Protein AF-A0AA89QEI0-F1 (afdb_monomer)

Sequence (207 aa):
MTSTKKQTQVRLDEGVLEACKAAARSRHLDYNRYVERLIVEDTTGARAAGMAAAQRLIDEHGAFLDGLEQQLDAPTPVRSRAPPGDLARRRVLDPRGSRAGRRRDPACDDYGVPIAAVARHRGELLDTPLYDGLFARAAALVHTLGRCRWLEGSNLTVACAAAVIYLEAGNIPVSPTREQLTALAHELNDPRCTTARIASFLPTWKP

Foldseek 3Di:
DDDPPPPPPDDDDPVVLVVLCVVCVVVVHDSVVSVVVVVVVLLVVLLVQLVVQLVVCCVVCVVVQQVLQCVLPPPDPPPPPDDPDPPPPPPDDDPPPDDPDDPDPWDWQDPVQQVVLVCQLQDDDPNHGPAPDQLLSLLSSLLSQLQDPTTPTCSLSVSVSSSSSSCSSVVRHFDDDPVLSSVSNVLSSPPPRDSVVSSVSRVVGHD

Nearest PDB structures (foldseek):
  3dd7-assembly1_A  TM=8.380E-01  e=1.384E-01  Punavirus P1
  3dd7-assembly2_C  TM=7.779E-01  e=2.103E-01  Punavirus P1

Organism: Streptomyces collinus (NCBI:txid42684)

Solvent-accessible surface area (backbone atoms only — not comparable to full-atom values): 12004 Å² total; per-residue (Å²): 136,85,78,81,76,83,74,80,86,71,91,62,57,70,71,58,46,52,52,51,45,52,58,13,53,78,67,78,37,57,54,66,61,36,50,52,46,49,52,50,52,52,53,49,48,23,48,50,50,5,53,52,50,24,48,50,49,42,76,76,38,32,72,57,38,45,50,50,48,52,61,72,66,47,75,76,80,72,80,75,86,66,75,97,80,75,86,86,77,80,86,73,85,72,87,83,68,83,71,92,71,78,91,66,81,63,54,76,76,37,78,61,53,63,53,50,21,55,52,56,33,67,32,63,55,93,93,35,64,73,38,70,61,69,49,32,23,30,16,34,31,27,51,41,43,42,60,48,88,29,39,78,47,52,37,56,41,51,16,54,31,50,32,41,24,49,35,29,43,66,76,42,67,61,47,71,49,72,68,53,52,48,52,50,53,53,42,52,68,38,93,82,58,47,41,66,59,44,28,70,49,57,80,70,34,44,107

Secondary structure (DSSP, 8-state):
-------------HHHHHHHHHHHHHTT--HHHHHHHHHHHHHHHHHHHHHHHHHHHHHHHHHHHHHHHHHHHSPP-------TT-TTS-----S-----S--PPPPBS-THHHHHHHHHHT-EETTEESS-HHHHHHHHHHHHHHHS--BSS-HHHHHHHHHHHHHHHTT------HHHHHHHHHHHHSTT--HHHHHHHGGG---

Mean predicted aligned error: 12.45 Å

Radius of gyration: 23.83 Å; Cα contacts (8 Å, |Δi|>4): 193; chains: 1; bounding box: 86×33×52 Å

pLDDT: mean 81.97, std 18.68, range [33.97, 98.12]

Structure (mmCIF, N/CA/C/O backbone):
data_AF-A0AA89QEI0-F1
#
_entry.id   AF-A0AA89QEI0-F1
#
loop_
_atom_site.group_PDB
_atom_site.id
_atom_site.type_symbol
_atom_site.label_atom_id
_atom_site.label_alt_id
_atom_site.label_comp_id
_atom_site.label_asym_id
_atom_site.label_entity_id
_atom_site.label_seq_id
_atom_site.pdbx_PDB_ins_code
_atom_site.Cartn_x
_atom_site.Cartn_y
_atom_site.Cartn_z
_atom_site.occupancy
_atom_site.B_iso_or_equiv
_atom_site.auth_seq_id
_atom_site.auth_comp_id
_atom_site.auth_asym_id
_atom_site.auth_atom_id
_atom_site.pdbx_PDB_model_num
ATOM 1 N N . MET A 1 1 ? -45.907 -8.900 1.445 1.00 33.97 1 MET A N 1
ATOM 2 C CA . MET A 1 1 ? -44.563 -9.502 1.569 1.00 33.97 1 MET A CA 1
ATOM 3 C C . MET A 1 1 ? -43.660 -8.506 2.277 1.00 33.97 1 MET A C 1
ATOM 5 O O . MET A 1 1 ? -43.326 -7.470 1.720 1.00 33.97 1 MET A O 1
ATOM 9 N N . THR A 1 2 ? -43.407 -8.756 3.558 1.00 35.16 2 THR A N 1
ATOM 10 C CA . THR A 1 2 ? -42.686 -7.890 4.498 1.00 35.16 2 THR A CA 1
ATOM 11 C C . THR A 1 2 ? -41.182 -7.962 4.251 1.00 35.16 2 THR A C 1
ATOM 13 O O . THR A 1 2 ? -40.556 -8.976 4.543 1.00 35.16 2 THR A O 1
ATOM 16 N N . SER A 1 3 ? -40.600 -6.886 3.718 1.00 34.69 3 SER A N 1
ATOM 17 C CA . SER A 1 3 ? -39.146 -6.724 3.659 1.00 34.69 3 SER A CA 1
ATOM 18 C C . SER A 1 3 ? -38.629 -6.412 5.062 1.00 34.69 3 SER A C 1
ATOM 20 O O . SER A 1 3 ? -38.868 -5.325 5.589 1.00 34.69 3 SER A O 1
ATOM 22 N N . THR A 1 4 ? -37.947 -7.377 5.674 1.00 38.50 4 THR A N 1
ATOM 23 C CA . THR A 1 4 ? -37.259 -7.253 6.963 1.00 38.50 4 THR A CA 1
ATOM 24 C C . THR A 1 4 ? -36.266 -6.090 6.906 1.00 38.50 4 THR A C 1
ATOM 26 O O . THR A 1 4 ? -35.196 -6.201 6.308 1.00 38.50 4 THR A O 1
ATOM 29 N N . LYS A 1 5 ? -36.638 -4.943 7.488 1.00 43.88 5 LYS A N 1
ATOM 30 C CA . LYS A 1 5 ? -35.760 -3.774 7.623 1.00 43.88 5 LYS A CA 1
ATOM 31 C C . LYS A 1 5 ? -34.587 -4.163 8.522 1.00 43.88 5 LYS A C 1
ATOM 33 O O . LYS A 1 5 ? -34.779 -4.384 9.715 1.00 43.88 5 LYS A O 1
ATOM 38 N N . LYS A 1 6 ? -33.382 -4.261 7.953 1.00 42.41 6 LYS A N 1
ATOM 39 C CA . LYS A 1 6 ? -32.136 -4.388 8.717 1.00 42.41 6 LYS A CA 1
ATOM 40 C C . LYS A 1 6 ? -31.945 -3.093 9.503 1.00 42.41 6 LYS A C 1
ATOM 42 O O . LYS A 1 6 ? -31.545 -2.076 8.955 1.00 42.41 6 LYS A O 1
ATOM 47 N N . GLN A 1 7 ? -32.336 -3.114 10.769 1.00 43.47 7 GLN A N 1
ATOM 48 C CA . GLN A 1 7 ? -32.159 -1.990 11.671 1.00 43.47 7 GLN A CA 1
ATOM 49 C C . GLN A 1 7 ? -30.708 -2.000 12.155 1.00 43.47 7 GLN A C 1
ATOM 51 O O . GLN A 1 7 ? -30.330 -2.820 12.989 1.00 43.47 7 GLN A O 1
ATOM 56 N N . THR A 1 8 ? -29.887 -1.113 11.601 1.00 48.97 8 THR A N 1
ATOM 57 C CA . THR A 1 8 ? -28.521 -0.869 12.072 1.00 48.97 8 THR A CA 1
ATOM 58 C C . THR A 1 8 ? -28.624 -0.220 13.454 1.00 48.97 8 THR A C 1
ATOM 60 O O . THR A 1 8 ? -28.938 0.962 13.567 1.00 48.97 8 THR A O 1
ATOM 63 N N . GLN A 1 9 ? -28.470 -1.009 14.522 1.00 47.09 9 GLN A N 1
ATOM 64 C CA . GLN A 1 9 ? -28.564 -0.549 15.914 1.00 47.09 9 GLN A CA 1
ATOM 65 C C . GLN A 1 9 ? -27.353 0.319 16.293 1.00 47.09 9 GLN A C 1
ATOM 67 O O . GLN A 1 9 ? -26.473 -0.106 17.036 1.00 47.09 9 GLN A O 1
ATOM 72 N N . VAL A 1 10 ? -27.295 1.548 15.786 1.00 54.22 10 VAL A N 1
ATOM 73 C CA . VAL A 1 10 ? -26.335 2.551 16.255 1.00 54.22 10 VAL A CA 1
ATOM 74 C C . VAL A 1 10 ? -26.973 3.289 17.431 1.00 54.22 10 VAL A C 1
ATOM 76 O O . VAL A 1 10 ? -28.004 3.943 17.273 1.00 54.22 10 VAL A O 1
ATOM 79 N N . ARG A 1 11 ? -26.394 3.165 18.631 1.00 54.94 11 ARG A N 1
ATOM 80 C CA . ARG A 1 11 ? -26.787 3.985 19.787 1.00 54.94 11 ARG A CA 1
ATOM 81 C C . ARG A 1 11 ? -26.199 5.382 19.601 1.00 54.94 11 ARG A C 1
ATOM 83 O O . ARG A 1 11 ? -25.007 5.576 19.811 1.00 54.94 11 ARG A O 1
ATOM 90 N N . LEU A 1 12 ? -27.030 6.323 19.167 1.00 64.38 12 LEU A N 1
ATOM 91 C CA . LEU A 1 12 ? -26.689 7.741 19.081 1.00 64.38 12 LEU A CA 1
ATOM 92 C C . LEU A 1 12 ? -27.266 8.474 20.290 1.00 64.38 12 LEU A C 1
ATOM 94 O O . LEU A 1 12 ? -28.326 8.100 20.791 1.00 64.38 12 LEU A O 1
ATOM 98 N N . ASP A 1 13 ? -26.574 9.525 20.719 1.00 79.44 13 ASP A N 1
ATOM 99 C CA . ASP A 1 13 ? -27.128 10.504 21.650 1.00 79.44 13 ASP A CA 1
ATOM 100 C C . ASP A 1 13 ? -28.461 11.060 21.112 1.00 79.44 13 ASP A C 1
ATOM 102 O O . ASP A 1 13 ? -28.628 11.224 19.899 1.00 79.44 13 ASP A O 1
ATOM 106 N N . GLU A 1 14 ? -29.421 11.324 21.999 1.00 74.00 14 GLU A N 1
ATOM 107 C CA . GLU A 1 14 ? -30.791 11.690 21.623 1.00 74.00 14 GLU A CA 1
ATOM 108 C C . GLU A 1 14 ? -30.840 12.983 20.791 1.00 74.00 14 GLU A C 1
ATOM 110 O O . GLU A 1 14 ? -31.582 13.058 19.805 1.00 74.00 14 GLU A O 1
ATOM 115 N N . GLY A 1 15 ? -29.972 13.957 21.091 1.00 76.06 15 GLY A N 1
ATOM 116 C CA . GLY A 1 15 ? -29.865 15.194 20.315 1.00 76.06 15 GLY A CA 1
ATOM 117 C C . GLY A 1 15 ? -29.291 14.966 18.914 1.00 76.06 15 GLY A C 1
ATOM 118 O O . GLY A 1 15 ? -29.774 15.536 17.931 1.00 76.06 15 GLY A O 1
ATOM 119 N N . VAL A 1 16 ? -28.302 14.078 18.797 1.00 73.94 16 VAL A N 1
ATOM 120 C CA . VAL A 1 16 ? -27.691 13.699 17.511 1.00 73.94 16 VAL A CA 1
ATOM 121 C C . VAL A 1 16 ? -28.683 12.913 16.656 1.00 73.94 16 VAL A C 1
ATOM 123 O O . VAL A 1 16 ? -28.815 13.164 15.457 1.00 73.94 16 VAL A O 1
ATOM 126 N N . LEU A 1 17 ? -29.433 11.997 17.270 1.00 79.62 17 LEU A N 1
ATOM 127 C CA . LEU A 1 17 ? -30.447 11.205 16.588 1.00 79.62 17 LEU A CA 1
ATOM 128 C C . LEU A 1 17 ? -31.549 12.093 15.995 1.00 79.62 17 LEU A C 1
ATOM 130 O O . LEU A 1 17 ? -31.914 11.911 14.829 1.00 79.62 17 LEU A O 1
ATOM 134 N N . GLU A 1 18 ? -32.060 13.062 16.757 1.00 82.06 18 GLU A N 1
ATOM 135 C CA . GLU A 1 18 ? -33.087 13.983 16.260 1.00 82.06 18 GLU A CA 1
ATOM 136 C C . GLU A 1 18 ? -32.564 14.917 15.167 1.00 82.06 18 GLU A C 1
ATOM 138 O O . GLU A 1 18 ? -33.252 15.115 14.159 1.00 82.06 18 GLU A O 1
ATOM 143 N N . ALA A 1 19 ? -31.323 15.401 15.278 1.00 82.62 19 ALA A N 1
ATOM 144 C CA . ALA A 1 19 ? -30.679 16.168 14.214 1.00 82.62 19 ALA A CA 1
ATOM 145 C C . ALA A 1 19 ? -30.549 15.346 12.917 1.00 82.62 19 ALA A C 1
ATOM 147 O O . ALA A 1 19 ? -30.905 15.820 11.833 1.00 82.62 19 ALA A O 1
ATOM 148 N N . CYS A 1 20 ? -30.118 14.085 13.008 1.00 78.00 20 CYS A N 1
ATOM 149 C CA . CYS A 1 20 ? -30.008 13.205 11.846 1.00 78.00 20 CYS A CA 1
ATOM 150 C C . CYS A 1 20 ? -31.383 12.856 11.243 1.00 78.00 20 CYS A C 1
ATOM 152 O O . CYS A 1 20 ? -31.524 12.838 10.020 1.00 78.00 20 CYS A O 1
ATOM 154 N N . LYS A 1 21 ? -32.424 12.632 12.060 1.00 85.06 21 LYS A N 1
ATOM 155 C CA . LYS A 1 21 ? -33.802 12.427 11.568 1.00 85.06 21 LYS A CA 1
ATOM 156 C C . LYS A 1 21 ? -34.364 13.679 10.894 1.00 85.06 21 LYS A C 1
ATOM 158 O O . LYS A 1 21 ? -35.029 13.565 9.865 1.00 85.06 21 LYS A O 1
ATOM 163 N N . ALA A 1 22 ? -34.099 14.868 11.434 1.00 85.25 22 ALA A N 1
ATOM 164 C CA . ALA A 1 22 ? -34.492 16.130 10.811 1.00 85.25 22 ALA A CA 1
ATOM 165 C C . ALA A 1 22 ? -33.796 16.325 9.454 1.00 85.25 22 ALA A C 1
ATOM 167 O O . ALA A 1 22 ? -34.449 16.677 8.471 1.00 85.25 22 ALA A O 1
ATOM 168 N N . ALA A 1 23 ? -32.502 16.006 9.377 1.00 81.88 23 ALA A N 1
ATOM 169 C CA . ALA A 1 23 ? -31.714 16.058 8.148 1.00 81.88 23 ALA A CA 1
ATOM 170 C C . ALA A 1 23 ? -32.146 15.022 7.090 1.00 81.88 23 ALA A C 1
ATOM 172 O O . ALA A 1 23 ? -32.056 15.303 5.893 1.00 81.88 23 ALA A O 1
ATOM 173 N N . ALA A 1 24 ? -32.633 13.851 7.515 1.00 86.44 24 ALA A N 1
ATOM 174 C CA . ALA A 1 24 ? -33.238 12.854 6.631 1.00 86.44 24 ALA A CA 1
ATOM 175 C C . ALA A 1 24 ? -34.576 13.354 6.056 1.00 86.44 24 ALA A C 1
ATOM 177 O O . ALA A 1 24 ? -34.792 13.295 4.844 1.00 86.44 24 ALA A O 1
ATOM 178 N N . ARG A 1 25 ? -35.442 13.930 6.910 1.00 89.62 25 ARG A N 1
ATOM 179 C CA . ARG A 1 25 ? -36.736 14.509 6.506 1.00 89.62 25 ARG A CA 1
ATOM 180 C C . ARG A 1 25 ? -36.577 15.654 5.509 1.00 89.62 25 ARG A C 1
ATOM 182 O O . ARG A 1 25 ? -37.300 15.674 4.517 1.00 89.62 25 ARG A O 1
ATOM 189 N N . SER A 1 26 ? -35.623 16.564 5.727 1.00 87.81 26 SER A N 1
ATOM 190 C CA . SER A 1 26 ? -35.369 17.682 4.802 1.00 87.81 26 SER A CA 1
ATOM 191 C C . SER A 1 26 ? -34.884 17.229 3.422 1.00 87.81 26 SER A C 1
ATOM 193 O O . SER A 1 26 ? -35.027 17.959 2.448 1.00 87.81 26 SER A O 1
ATOM 195 N N . ARG A 1 27 ? -34.341 16.010 3.328 1.00 83.06 27 ARG A N 1
ATOM 196 C CA . ARG A 1 27 ? -33.894 15.375 2.080 1.00 83.06 27 ARG A CA 1
ATOM 197 C C . ARG A 1 27 ? -34.904 14.373 1.518 1.00 83.06 27 ARG A C 1
ATOM 199 O O . ARG A 1 27 ? -34.583 13.680 0.557 1.00 83.06 27 ARG A O 1
ATOM 206 N N . HIS A 1 28 ? -36.098 14.280 2.108 1.00 89.81 28 HIS A N 1
ATOM 207 C CA . HIS A 1 28 ? -37.143 13.319 1.738 1.00 89.81 28 HIS A CA 1
ATOM 208 C C . HIS A 1 28 ? -36.660 11.856 1.713 1.00 89.81 28 HIS A C 1
ATOM 210 O O . HIS A 1 28 ? -37.115 11.049 0.903 1.00 89.81 28 HIS A O 1
ATOM 216 N N . LEU A 1 29 ? -35.732 11.508 2.606 1.00 83.88 29 LEU A N 1
ATOM 217 C CA . LEU A 1 29 ? -35.216 10.152 2.766 1.00 83.88 29 LEU A CA 1
ATOM 218 C C . LEU A 1 29 ? -35.747 9.537 4.062 1.00 83.88 29 LEU A C 1
ATOM 220 O O . LEU A 1 29 ? -35.910 10.215 5.078 1.00 83.88 29 LEU A O 1
ATOM 224 N N . ASP A 1 30 ? -35.977 8.226 4.036 1.00 90.69 30 ASP A N 1
ATOM 225 C CA . ASP A 1 30 ? -36.076 7.443 5.266 1.00 90.69 30 ASP A CA 1
ATOM 226 C C . ASP A 1 30 ? -34.742 7.536 6.028 1.00 90.69 30 ASP A C 1
ATOM 228 O O . ASP A 1 30 ? -33.677 7.606 5.416 1.00 90.69 30 ASP A O 1
ATOM 232 N N . TYR A 1 31 ? -34.798 7.544 7.360 1.00 80.06 31 TYR A N 1
ATOM 233 C CA . TYR A 1 31 ? -33.615 7.676 8.209 1.00 80.06 31 TYR A CA 1
ATOM 234 C C . TYR A 1 31 ? -32.557 6.603 7.915 1.00 80.06 31 TYR A C 1
ATOM 236 O O . TYR A 1 31 ? -31.376 6.930 7.833 1.00 80.06 31 TYR A O 1
ATOM 244 N N . ASN A 1 32 ? -32.962 5.350 7.681 1.00 80.69 32 ASN A N 1
ATOM 245 C CA . ASN A 1 32 ? -32.012 4.280 7.371 1.00 80.69 32 ASN A CA 1
ATOM 246 C C . ASN A 1 32 ? -31.367 4.491 5.999 1.00 80.69 32 ASN A C 1
ATOM 248 O O . ASN A 1 32 ? -30.147 4.438 5.900 1.00 80.69 32 ASN A O 1
ATOM 252 N N . ARG A 1 33 ? -32.142 4.836 4.963 1.00 80.25 33 ARG A N 1
ATOM 253 C CA . ARG A 1 33 ? -31.605 5.242 3.655 1.00 80.25 33 ARG A CA 1
ATOM 254 C C . ARG A 1 33 ? -30.697 6.462 3.729 1.00 80.25 33 ARG A C 1
ATOM 256 O O . ARG A 1 33 ? -29.757 6.561 2.950 1.00 80.25 33 ARG A O 1
ATOM 263 N N . TYR A 1 34 ? -30.989 7.407 4.616 1.00 81.88 34 TYR A N 1
ATOM 264 C CA . TYR A 1 34 ? -30.148 8.575 4.840 1.00 81.88 34 TYR A CA 1
ATOM 265 C C . TYR A 1 34 ? -28.807 8.175 5.465 1.00 81.88 34 TYR A C 1
ATOM 267 O O . TYR A 1 34 ? -27.770 8.601 4.971 1.00 81.88 34 TYR A O 1
ATOM 275 N N . VAL A 1 35 ? -28.813 7.301 6.476 1.00 80.00 35 VAL A N 1
ATOM 276 C CA . VAL A 1 35 ? -27.588 6.755 7.083 1.00 80.00 35 VAL A CA 1
ATOM 277 C C . VAL A 1 35 ? -26.801 5.902 6.084 1.00 80.00 35 VAL A C 1
ATOM 279 O O . VAL A 1 35 ? -25.600 6.094 5.950 1.00 80.00 35 VAL A O 1
ATOM 282 N N . GLU A 1 36 ? -27.455 5.013 5.333 1.00 78.69 36 GLU A N 1
ATOM 283 C CA . GLU A 1 36 ? -26.815 4.230 4.264 1.00 78.69 36 GLU A CA 1
ATOM 284 C C . GLU A 1 36 ? -26.172 5.143 3.220 1.00 78.69 36 GLU A C 1
ATOM 286 O O . GLU A 1 36 ? -25.030 4.925 2.827 1.00 78.69 36 GLU A O 1
ATOM 291 N N . ARG A 1 37 ? -26.879 6.196 2.799 1.00 76.81 37 ARG A N 1
ATOM 292 C CA . ARG A 1 37 ? -26.359 7.176 1.848 1.00 76.81 37 ARG A CA 1
ATOM 293 C C . ARG A 1 37 ? -25.172 7.946 2.416 1.00 76.81 37 ARG A C 1
ATOM 295 O O . ARG A 1 37 ? -24.202 8.102 1.694 1.00 76.81 37 ARG A O 1
ATOM 302 N N . LEU A 1 38 ? -25.214 8.357 3.683 1.00 75.38 38 LEU A N 1
ATOM 303 C CA . LEU A 1 38 ? -24.074 8.988 4.350 1.00 75.38 38 LEU A CA 1
ATOM 304 C C . LEU A 1 38 ? -22.866 8.051 4.402 1.00 75.38 38 LEU A C 1
ATOM 306 O O . LEU A 1 38 ? -21.770 8.473 4.066 1.00 75.38 38 LEU A O 1
ATOM 310 N N . ILE A 1 39 ? -23.060 6.776 4.747 1.00 74.50 39 ILE A N 1
ATOM 311 C CA . ILE A 1 39 ? -21.981 5.775 4.766 1.00 74.50 39 ILE A CA 1
ATOM 312 C C . ILE A 1 39 ? -21.398 5.578 3.359 1.00 74.50 39 ILE A C 1
ATOM 314 O O . ILE A 1 39 ? -20.181 5.511 3.185 1.00 74.50 39 ILE A O 1
ATOM 318 N N . VAL A 1 40 ? -22.251 5.486 2.336 1.00 68.94 40 VAL A N 1
ATOM 319 C CA . VAL A 1 40 ? -21.817 5.347 0.939 1.00 68.94 40 VAL A CA 1
ATOM 320 C C . VAL A 1 40 ? -21.099 6.606 0.457 1.00 68.94 40 VAL A C 1
ATOM 322 O O . VAL A 1 40 ? -20.068 6.491 -0.196 1.00 68.94 40 VAL A O 1
ATOM 325 N N . GLU A 1 41 ? -21.601 7.798 0.772 1.00 63.66 41 GLU A N 1
ATOM 326 C CA . GLU A 1 41 ? -20.980 9.075 0.401 1.00 63.66 41 GLU A CA 1
ATOM 327 C C . GLU A 1 41 ? -19.625 9.260 1.102 1.00 63.66 41 GLU A C 1
ATOM 329 O O . GLU A 1 41 ? -18.659 9.643 0.445 1.00 63.66 41 GLU A O 1
ATOM 334 N N . ASP A 1 42 ? -19.516 8.888 2.380 1.00 66.75 42 ASP A N 1
ATOM 335 C CA . ASP A 1 42 ? -18.279 8.949 3.169 1.00 66.75 42 ASP A CA 1
ATOM 336 C C . ASP A 1 42 ? -17.213 7.973 2.634 1.00 66.75 42 ASP A C 1
ATOM 338 O O . ASP A 1 42 ? -16.068 8.344 2.372 1.00 66.75 42 ASP A O 1
ATOM 342 N N . THR A 1 43 ? -17.608 6.733 2.329 1.00 63.03 43 THR A N 1
ATOM 343 C CA . THR A 1 43 ? -16.696 5.722 1.760 1.00 63.03 43 THR A CA 1
ATOM 344 C C . THR A 1 43 ? -16.338 5.982 0.293 1.00 63.03 43 THR A C 1
ATOM 346 O O . THR A 1 43 ? -15.211 5.707 -0.130 1.00 63.03 43 THR A O 1
ATOM 349 N N . THR A 1 44 ? -17.256 6.545 -0.499 1.00 70.31 44 THR A N 1
ATOM 350 C CA . THR A 1 44 ? -16.988 6.956 -1.888 1.00 70.31 44 THR A CA 1
ATOM 351 C C . THR A 1 44 ? -16.066 8.171 -1.924 1.00 70.31 44 THR A C 1
ATOM 353 O O . THR A 1 44 ? -15.158 8.208 -2.754 1.00 70.31 44 THR A O 1
ATOM 356 N N . GLY A 1 45 ? -16.247 9.125 -1.006 1.00 76.44 45 GLY A N 1
ATOM 357 C CA . GLY A 1 45 ? -15.364 10.276 -0.831 1.00 76.44 45 GLY A CA 1
ATOM 358 C C . GLY A 1 45 ? -13.942 9.853 -0.473 1.00 76.44 45 GLY A C 1
ATOM 359 O O . GLY A 1 45 ? -13.004 10.244 -1.165 1.00 76.44 45 GLY A O 1
ATOM 360 N N . ALA A 1 46 ? -13.785 8.969 0.515 1.00 80.69 46 ALA A N 1
ATOM 361 C CA . ALA A 1 46 ? -12.487 8.409 0.898 1.00 80.69 46 ALA A CA 1
ATOM 362 C C . ALA A 1 46 ? -11.798 7.679 -0.269 1.00 80.69 46 ALA A C 1
ATOM 364 O O . ALA A 1 46 ? -10.610 7.872 -0.537 1.00 80.69 46 ALA A O 1
ATOM 365 N N . ARG A 1 47 ? -12.557 6.883 -1.036 1.00 78.12 47 ARG A N 1
ATOM 366 C CA . ARG A 1 47 ? -12.042 6.227 -2.245 1.00 78.12 47 ARG A CA 1
ATOM 367 C C . ARG A 1 47 ? -11.614 7.243 -3.305 1.00 78.12 47 ARG A C 1
ATOM 369 O O . ARG A 1 47 ? -10.555 7.075 -3.903 1.00 78.12 47 ARG A O 1
ATO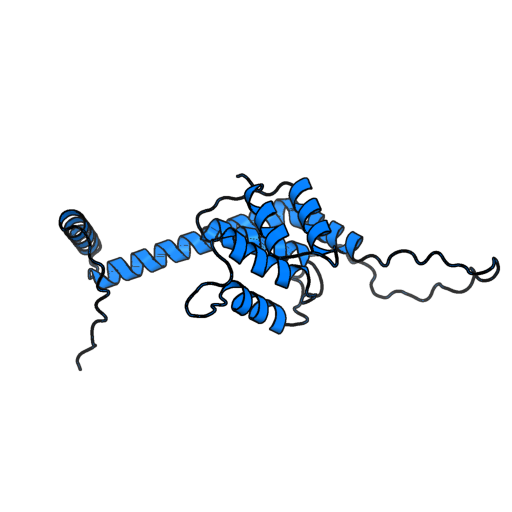M 376 N N . ALA A 1 48 ? -12.424 8.268 -3.562 1.00 84.88 48 ALA A N 1
ATOM 377 C CA . ALA A 1 48 ? -12.116 9.304 -4.543 1.00 84.88 48 ALA A CA 1
ATOM 378 C C . ALA A 1 48 ? -10.874 10.112 -4.139 1.00 84.88 48 ALA A C 1
ATOM 380 O O . ALA A 1 48 ? -10.016 10.357 -4.985 1.00 84.88 48 ALA A O 1
ATOM 381 N N . ALA A 1 49 ? -10.741 10.455 -2.855 1.00 87.00 49 ALA A N 1
ATOM 382 C CA . ALA A 1 49 ? -9.569 11.124 -2.300 1.00 87.00 49 ALA A CA 1
ATOM 383 C C . ALA A 1 49 ? -8.302 10.278 -2.487 1.00 87.00 49 ALA A C 1
ATOM 385 O O . ALA A 1 49 ? -7.322 10.767 -3.050 1.00 87.00 49 ALA A O 1
ATOM 386 N N . GLY A 1 50 ? -8.358 8.991 -2.129 1.00 89.56 50 GLY A N 1
ATOM 387 C CA . GLY A 1 50 ? -7.249 8.064 -2.346 1.00 89.56 50 GLY A CA 1
ATOM 388 C C . GLY A 1 50 ? -6.864 7.930 -3.820 1.00 89.56 50 GLY A C 1
ATOM 389 O O . GLY A 1 50 ? -5.685 8.018 -4.157 1.00 89.56 50 GLY A O 1
ATOM 390 N N . MET A 1 51 ? -7.842 7.792 -4.723 1.00 91.88 51 MET A N 1
ATOM 391 C CA . MET A 1 51 ? -7.580 7.731 -6.168 1.00 91.88 51 MET A CA 1
ATOM 392 C C . MET A 1 51 ? -6.961 9.028 -6.702 1.00 91.88 51 MET A C 1
ATOM 394 O O . MET A 1 51 ? -6.027 8.971 -7.499 1.00 91.88 51 MET A O 1
ATOM 398 N N . ALA A 1 52 ? -7.437 10.190 -6.250 1.00 92.94 52 ALA A N 1
ATOM 399 C CA . ALA A 1 52 ? -6.871 11.479 -6.632 1.00 92.94 52 ALA A CA 1
ATOM 400 C C . ALA A 1 52 ? -5.430 11.642 -6.125 1.00 92.94 52 ALA A C 1
ATOM 402 O O . ALA A 1 52 ? -4.585 12.170 -6.842 1.00 92.94 52 ALA A O 1
ATOM 403 N N . ALA A 1 53 ? -5.132 11.171 -4.913 1.00 93.12 53 ALA A N 1
ATOM 404 C CA . ALA A 1 53 ? -3.786 11.201 -4.351 1.00 93.12 53 ALA A CA 1
ATOM 405 C C . ALA A 1 53 ? -2.819 10.267 -5.089 1.00 93.12 53 ALA A C 1
ATOM 407 O O . ALA A 1 53 ? -1.707 10.675 -5.419 1.00 93.12 53 ALA A O 1
ATOM 408 N N . ALA A 1 54 ? -3.253 9.054 -5.442 1.00 94.31 54 ALA A N 1
ATOM 409 C CA . ALA A 1 54 ? -2.462 8.182 -6.307 1.00 94.31 54 ALA A CA 1
ATOM 410 C C . ALA A 1 54 ? -2.223 8.792 -7.689 1.00 94.31 54 ALA A C 1
ATOM 412 O O . ALA A 1 54 ? -1.112 8.683 -8.201 1.00 94.31 54 ALA A O 1
ATOM 413 N N . GLN A 1 55 ? -3.226 9.448 -8.281 1.00 93.69 55 GLN A N 1
ATOM 414 C CA . GLN A 1 55 ? -3.044 10.114 -9.569 1.00 93.69 55 GLN A CA 1
ATOM 415 C C . GLN A 1 55 ? -1.982 11.217 -9.476 1.00 93.69 55 GLN A C 1
ATOM 417 O O . GLN A 1 55 ? -1.087 11.242 -10.313 1.00 93.69 55 GLN A O 1
ATOM 422 N N . ARG A 1 56 ? -2.003 12.047 -8.420 1.00 95.56 56 ARG A N 1
ATOM 423 C CA . ARG A 1 56 ? -0.946 13.046 -8.171 1.00 95.56 56 ARG A CA 1
ATOM 424 C C . ARG A 1 56 ? 0.436 12.405 -8.060 1.00 95.56 56 ARG A C 1
ATOM 426 O O . ARG A 1 56 ? 1.356 12.836 -8.743 1.00 95.56 56 ARG A O 1
ATOM 433 N N . LEU A 1 57 ? 0.572 11.329 -7.280 1.00 96.75 57 LEU A N 1
ATOM 434 C CA . LEU A 1 57 ? 1.839 10.598 -7.163 1.00 96.75 57 LEU A CA 1
ATOM 435 C C . LEU A 1 57 ? 2.327 10.073 -8.521 1.00 96.75 57 LEU A C 1
ATOM 437 O O . LEU A 1 57 ? 3.516 10.156 -8.825 1.00 96.75 57 LEU A O 1
ATOM 441 N N . ILE A 1 58 ? 1.431 9.525 -9.344 1.00 93.81 58 ILE A N 1
ATOM 442 C CA . ILE A 1 58 ? 1.779 9.009 -10.673 1.00 93.81 58 ILE A CA 1
ATOM 443 C C . ILE A 1 58 ? 2.199 10.151 -11.604 1.00 93.81 58 ILE A C 1
ATOM 445 O O . ILE A 1 58 ? 3.206 10.017 -12.301 1.00 93.81 58 ILE A O 1
ATOM 449 N N . ASP A 1 59 ? 1.478 11.268 -11.594 1.00 94.81 59 ASP A N 1
ATOM 450 C CA . ASP A 1 59 ? 1.783 12.428 -12.433 1.00 94.81 59 ASP A CA 1
ATOM 451 C C . ASP A 1 59 ? 3.125 13.071 -12.036 1.00 94.81 59 ASP A C 1
ATOM 453 O O . ASP A 1 59 ? 3.932 13.424 -12.897 1.00 94.81 59 ASP A O 1
ATOM 457 N N . GLU A 1 60 ? 3.408 13.172 -10.735 1.00 96.38 60 GLU A N 1
ATOM 458 C CA . GLU A 1 60 ? 4.616 13.817 -10.203 1.00 96.38 60 GLU A CA 1
ATOM 459 C C . GLU A 1 60 ? 5.855 12.908 -10.216 1.00 96.38 60 GLU A C 1
ATOM 461 O O . GLU A 1 60 ? 6.994 13.376 -10.380 1.00 96.38 60 GLU A O 1
ATOM 466 N N . HIS A 1 61 ? 5.669 11.605 -9.994 1.00 97.00 61 HIS A N 1
A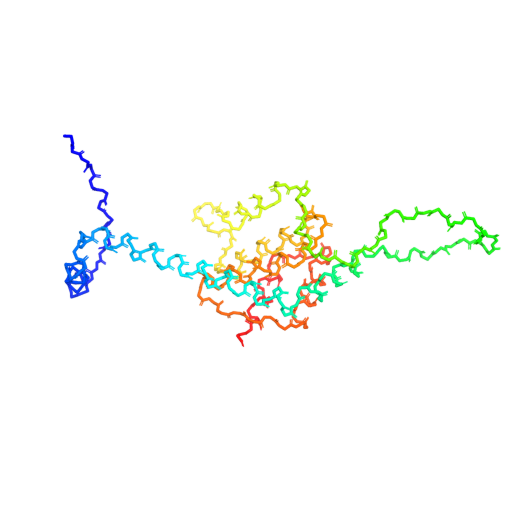TOM 467 C CA . HIS A 1 61 ? 6.760 10.670 -9.710 1.00 97.00 61 HIS A CA 1
ATOM 468 C C . HIS A 1 61 ? 6.753 9.403 -10.567 1.00 97.00 61 HIS A C 1
ATOM 470 O O . HIS A 1 61 ? 7.743 8.676 -10.540 1.00 97.00 61 HIS A O 1
ATOM 476 N N . GLY A 1 62 ? 5.725 9.140 -11.378 1.00 93.62 62 GLY A N 1
ATOM 477 C CA . GLY A 1 62 ? 5.595 7.891 -12.139 1.00 93.62 62 GLY A CA 1
ATOM 478 C C . GLY A 1 62 ? 6.792 7.594 -13.046 1.00 93.62 62 GLY A C 1
ATOM 479 O O . GLY A 1 62 ? 7.383 6.525 -12.948 1.00 93.62 62 GLY A O 1
ATOM 480 N N . ALA A 1 63 ? 7.230 8.563 -13.856 1.00 93.56 63 ALA A N 1
ATOM 481 C CA . ALA A 1 63 ? 8.399 8.380 -14.727 1.00 93.56 63 ALA A CA 1
ATOM 482 C C . ALA A 1 63 ? 9.707 8.155 -13.943 1.00 93.56 63 ALA A C 1
ATOM 484 O O . ALA A 1 63 ? 10.590 7.426 -14.393 1.00 93.56 63 ALA A O 1
ATOM 485 N N . PHE A 1 64 ? 9.831 8.774 -12.766 1.00 97.19 64 PHE A N 1
ATOM 486 C CA . PHE A 1 64 ? 10.974 8.580 -11.878 1.00 97.19 64 PHE A CA 1
ATOM 487 C C . PHE A 1 64 ? 10.971 7.172 -11.268 1.00 97.19 64 PHE A C 1
ATOM 489 O O . PHE A 1 64 ? 11.992 6.491 -11.308 1.00 97.19 64 PHE A O 1
ATOM 496 N N . LEU A 1 65 ? 9.822 6.724 -10.757 1.00 96.44 65 LEU A N 1
ATOM 497 C CA . LEU A 1 65 ? 9.645 5.395 -10.174 1.00 96.44 65 LEU A CA 1
ATOM 498 C C . LEU A 1 65 ? 9.867 4.288 -11.206 1.00 96.44 65 LEU A C 1
ATOM 500 O O . LEU A 1 65 ? 10.564 3.323 -10.910 1.00 96.44 65 LEU A O 1
ATOM 504 N N . ASP A 1 66 ? 9.355 4.457 -12.426 1.00 93.81 66 ASP A N 1
ATOM 505 C CA . ASP A 1 66 ? 9.563 3.501 -13.515 1.00 93.81 66 ASP A CA 1
ATOM 506 C C . ASP A 1 66 ? 11.059 3.400 -13.891 1.00 93.81 66 ASP A C 1
ATOM 508 O O . ASP A 1 66 ? 11.568 2.308 -14.149 1.00 93.81 66 ASP A O 1
ATOM 512 N N . GLY A 1 67 ? 11.793 4.521 -13.876 1.00 94.88 67 GLY A N 1
ATOM 513 C CA . GLY A 1 67 ? 13.246 4.530 -14.081 1.00 94.88 67 GLY A CA 1
ATOM 514 C C . GLY A 1 67 ? 14.020 3.877 -12.931 1.00 94.88 67 GLY A C 1
ATOM 515 O O . GLY A 1 67 ? 14.956 3.115 -13.172 1.00 94.88 67 GLY A O 1
ATOM 516 N N . LEU A 1 68 ? 13.610 4.133 -11.688 1.00 96.06 68 LEU A N 1
ATOM 517 C CA . LEU A 1 68 ? 14.213 3.536 -10.498 1.00 96.06 68 LEU A CA 1
ATOM 518 C C . LEU A 1 68 ? 13.990 2.019 -10.449 1.00 96.06 68 LEU A C 1
ATOM 520 O O . LEU A 1 68 ? 14.916 1.272 -10.148 1.00 96.06 68 LEU A O 1
ATOM 524 N N . GLU A 1 69 ? 12.791 1.552 -10.798 1.00 94.31 69 GLU A N 1
ATOM 525 C CA . GLU A 1 69 ? 12.480 0.126 -10.914 1.00 94.31 69 GLU A CA 1
ATOM 526 C C . GLU A 1 69 ? 13.405 -0.558 -11.930 1.00 94.31 69 GLU A C 1
ATOM 528 O O . GLU A 1 69 ? 14.050 -1.550 -11.598 1.00 94.31 69 GLU A O 1
ATOM 533 N N . GLN A 1 70 ? 13.565 0.025 -13.124 1.00 92.56 70 GLN A N 1
ATOM 534 C CA . GLN A 1 70 ? 14.480 -0.501 -14.145 1.00 92.56 70 GLN A CA 1
ATOM 535 C C . GLN A 1 70 ? 15.939 -0.548 -13.669 1.00 92.56 70 GLN A C 1
ATOM 537 O O . GLN A 1 70 ? 16.665 -1.484 -13.998 1.00 92.56 70 GLN A O 1
ATOM 542 N N . GLN A 1 71 ? 16.384 0.449 -12.898 1.00 93.56 71 GLN A N 1
ATOM 543 C CA . GLN A 1 71 ? 17.730 0.464 -12.319 1.00 93.56 71 GLN A CA 1
ATOM 544 C C . GLN A 1 71 ? 17.926 -0.634 -11.272 1.00 93.56 71 GLN A C 1
ATOM 546 O O . GLN A 1 71 ? 18.993 -1.243 -11.229 1.00 93.56 71 GLN A O 1
ATOM 551 N N . LEU A 1 72 ? 16.918 -0.882 -10.435 1.00 91.06 72 LEU A N 1
ATOM 552 C CA . LEU A 1 72 ? 16.960 -1.915 -9.399 1.00 91.06 72 LEU A CA 1
ATOM 553 C C . LEU A 1 72 ? 16.879 -3.333 -9.985 1.00 91.06 72 LEU A C 1
ATOM 555 O O . LEU A 1 72 ? 17.510 -4.240 -9.445 1.00 91.06 72 LEU A O 1
ATOM 559 N N . ASP A 1 73 ? 16.157 -3.506 -11.094 1.00 87.56 73 ASP A N 1
ATOM 560 C CA . ASP A 1 73 ? 16.043 -4.777 -11.8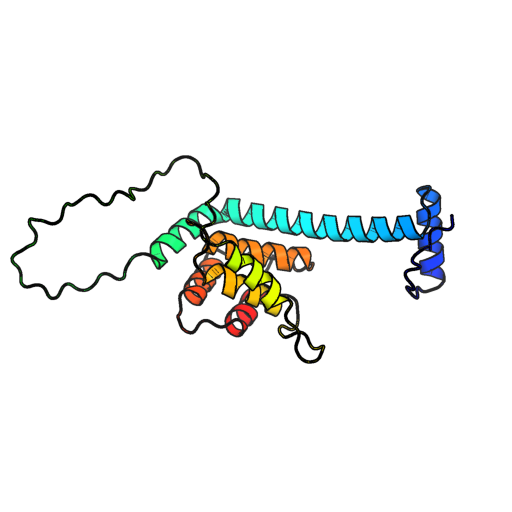24 1.00 87.56 73 ASP A CA 1
ATOM 561 C C . ASP A 1 73 ? 17.229 -5.079 -12.735 1.00 87.56 73 ASP A C 1
ATOM 563 O O . ASP A 1 73 ? 17.383 -6.213 -13.203 1.00 87.56 73 ASP A O 1
ATOM 567 N N . ALA A 1 74 ? 18.061 -4.075 -13.020 1.00 86.38 74 ALA A N 1
ATOM 568 C CA . ALA A 1 74 ? 19.219 -4.259 -13.869 1.00 86.38 74 ALA A CA 1
ATOM 569 C C . ALA A 1 74 ? 20.103 -5.372 -13.276 1.00 86.38 74 ALA A C 1
ATOM 571 O O . ALA A 1 74 ? 20.516 -5.282 -12.113 1.00 86.38 74 ALA A O 1
ATOM 572 N N . PRO A 1 75 ? 20.414 -6.432 -14.048 1.00 76.06 75 PRO A N 1
ATOM 573 C CA . PRO A 1 75 ? 21.224 -7.524 -13.542 1.00 76.06 75 PRO A CA 1
ATOM 574 C C . PRO A 1 75 ? 22.548 -6.959 -13.039 1.00 76.06 75 PRO A C 1
ATOM 576 O O . PRO A 1 75 ? 23.227 -6.216 -13.754 1.00 76.06 75 PRO A O 1
ATOM 579 N N . THR A 1 76 ? 22.920 -7.307 -11.803 1.00 64.12 76 THR A N 1
ATOM 580 C CA . THR A 1 76 ? 24.215 -6.907 -11.253 1.00 64.12 76 THR A CA 1
ATOM 581 C C . THR A 1 76 ? 25.284 -7.347 -12.247 1.00 64.12 76 THR A C 1
ATOM 583 O O . THR A 1 76 ? 25.301 -8.530 -12.604 1.00 64.12 76 THR A O 1
ATOM 586 N N . PRO A 1 77 ? 26.151 -6.443 -12.742 1.00 58.28 77 PRO A N 1
ATOM 587 C CA . PRO A 1 77 ? 27.143 -6.820 -13.727 1.00 58.28 77 PRO A CA 1
ATOM 588 C C . PRO A 1 77 ? 28.020 -7.898 -13.104 1.00 58.28 77 PRO A C 1
ATOM 590 O O . PRO A 1 77 ? 28.814 -7.640 -12.196 1.00 58.28 77 PRO A O 1
ATOM 593 N N . VAL A 1 78 ? 27.848 -9.133 -13.577 1.00 57.66 78 VAL A N 1
ATOM 594 C CA . VAL A 1 78 ? 28.743 -10.229 -13.243 1.00 57.66 78 VAL A CA 1
ATOM 595 C C . VAL A 1 78 ? 30.108 -9.752 -13.711 1.00 57.66 78 VAL A C 1
ATOM 597 O O . VAL A 1 78 ? 30.316 -9.568 -14.912 1.00 57.66 78 VAL A O 1
ATOM 600 N N . ARG A 1 79 ? 31.027 -9.484 -12.773 1.00 53.62 79 ARG A N 1
ATOM 601 C CA . ARG A 1 79 ? 32.433 -9.241 -13.105 1.00 53.62 79 ARG A CA 1
ATOM 602 C C . ARG A 1 79 ? 32.920 -10.492 -13.822 1.00 53.62 79 ARG A C 1
ATOM 604 O O . ARG A 1 79 ? 33.273 -11.486 -13.194 1.00 53.62 79 ARG A O 1
ATOM 611 N N . SER A 1 80 ? 32.863 -10.443 -15.147 1.00 52.09 80 SER A N 1
ATOM 612 C CA . SER A 1 80 ? 33.363 -11.475 -16.032 1.00 52.09 80 SER A CA 1
ATOM 613 C C . SER A 1 80 ? 34.825 -11.703 -15.680 1.00 52.09 80 SER A C 1
ATOM 615 O O . SER A 1 80 ? 35.687 -10.878 -15.971 1.00 52.09 80 SER A O 1
ATOM 617 N N . ARG A 1 81 ? 35.099 -12.839 -15.042 1.00 55.62 81 ARG A N 1
ATOM 618 C CA . ARG A 1 81 ? 36.446 -13.367 -14.831 1.00 55.62 81 ARG A CA 1
ATOM 619 C C . ARG A 1 81 ? 36.898 -14.134 -16.083 1.00 55.62 81 ARG A C 1
ATOM 621 O O . ARG A 1 81 ? 37.514 -15.186 -15.970 1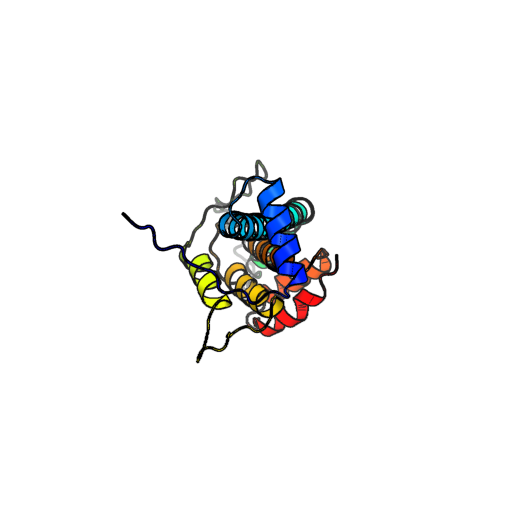.00 55.62 81 ARG A O 1
ATOM 628 N N . ALA A 1 82 ? 36.516 -13.655 -17.270 1.00 53.00 82 ALA A N 1
ATOM 629 C CA . ALA A 1 82 ? 36.933 -14.239 -18.537 1.00 53.00 82 ALA A CA 1
ATOM 630 C C . ALA A 1 82 ? 38.330 -13.716 -18.911 1.00 53.00 82 ALA A C 1
ATOM 632 O O . ALA A 1 82 ? 38.587 -12.517 -18.758 1.00 53.00 82 ALA A O 1
ATOM 633 N N . PRO A 1 83 ? 39.234 -14.584 -19.394 1.00 51.47 83 PRO A N 1
ATOM 634 C CA . PRO A 1 83 ? 40.523 -14.153 -19.915 1.00 51.47 83 PRO A CA 1
ATOM 635 C C . PRO A 1 83 ? 40.328 -13.244 -21.145 1.00 51.47 83 PRO A C 1
ATOM 637 O O . PRO A 1 83 ? 39.334 -13.380 -21.867 1.00 51.47 83 PRO A O 1
ATOM 640 N N . PRO A 1 84 ? 41.251 -12.299 -21.396 1.00 46.91 84 PRO A N 1
ATOM 641 C CA . PRO A 1 84 ? 41.128 -11.358 -22.500 1.00 46.91 84 PRO A CA 1
ATOM 642 C C . PRO A 1 84 ? 41.299 -12.110 -23.825 1.00 46.91 84 PRO A C 1
ATOM 644 O O . PRO A 1 84 ? 42.403 -12.513 -24.176 1.00 46.91 84 PRO A O 1
ATOM 647 N N . GLY A 1 85 ? 40.201 -12.329 -24.550 1.00 52.38 85 GLY A N 1
ATOM 648 C CA . GLY A 1 85 ? 40.261 -12.988 -25.857 1.00 52.38 85 GLY A CA 1
ATOM 649 C C . GLY A 1 85 ? 38.962 -13.037 -26.659 1.00 52.38 85 GLY A C 1
ATOM 650 O O . GLY A 1 85 ? 39.035 -13.118 -27.877 1.00 52.38 85 GLY A O 1
ATOM 651 N N . ASP A 1 86 ? 37.786 -12.926 -26.031 1.00 50.59 86 ASP A N 1
ATOM 652 C CA . ASP A 1 86 ? 36.535 -13.331 -26.703 1.00 50.59 86 ASP A CA 1
ATOM 653 C C . ASP A 1 86 ? 35.440 -12.248 -26.763 1.00 50.59 86 ASP A C 1
ATOM 655 O O . ASP A 1 86 ? 34.238 -12.515 -26.727 1.00 50.59 86 ASP A O 1
ATOM 659 N N . LEU A 1 87 ? 35.842 -10.978 -26.876 1.00 49.69 87 LEU A N 1
ATOM 660 C CA . LEU A 1 87 ? 34.913 -9.835 -26.932 1.00 49.69 87 LEU A CA 1
ATOM 661 C C . LEU A 1 87 ? 34.265 -9.603 -28.313 1.00 49.69 87 LEU A C 1
ATOM 663 O O . LEU A 1 87 ? 33.491 -8.662 -28.472 1.00 49.69 87 LEU A O 1
ATOM 667 N N . ALA A 1 88 ? 34.526 -10.447 -29.315 1.00 49.22 88 ALA A N 1
ATOM 668 C CA . ALA A 1 88 ? 34.097 -10.183 -30.693 1.00 49.22 88 ALA A CA 1
ATOM 669 C C . ALA A 1 88 ? 32.757 -10.823 -31.115 1.00 49.22 88 ALA A C 1
ATOM 671 O O . ALA A 1 88 ? 32.316 -10.585 -32.238 1.00 49.22 88 ALA A O 1
ATOM 672 N N . ARG A 1 89 ? 32.079 -11.633 -30.281 1.00 48.06 89 ARG A N 1
ATOM 673 C CA . ARG A 1 89 ? 30.903 -12.417 -30.743 1.00 48.06 89 ARG A CA 1
ATOM 674 C C . ARG A 1 89 ? 29.668 -12.424 -29.839 1.00 48.06 89 ARG A C 1
ATOM 676 O O . ARG A 1 89 ? 28.914 -13.392 -29.833 1.00 48.06 89 ARG A O 1
ATOM 683 N N . ARG A 1 90 ? 29.378 -11.335 -29.125 1.00 45.75 90 ARG A N 1
ATOM 684 C CA . ARG A 1 90 ? 28.069 -11.166 -28.458 1.00 45.75 90 ARG A CA 1
ATOM 685 C C . ARG A 1 90 ? 27.402 -9.839 -28.815 1.00 45.75 90 ARG A C 1
ATOM 687 O O . ARG A 1 90 ? 27.231 -8.958 -27.986 1.00 45.75 90 ARG A O 1
ATOM 694 N N . ARG A 1 91 ? 26.978 -9.730 -30.075 1.00 46.97 91 ARG A N 1
ATOM 695 C CA . ARG A 1 91 ? 25.799 -8.943 -30.467 1.00 46.97 91 ARG A CA 1
ATOM 696 C C . ARG A 1 91 ? 24.765 -9.915 -31.020 1.00 46.97 91 ARG A C 1
ATOM 698 O O . ARG A 1 91 ? 24.618 -10.061 -32.226 1.00 46.97 91 ARG A O 1
ATOM 705 N N . VAL A 1 92 ? 24.094 -10.621 -30.120 1.00 46.41 92 VAL A N 1
ATOM 706 C CA . VAL A 1 92 ? 22.798 -11.225 -30.426 1.00 46.41 92 VAL A CA 1
ATOM 707 C C . VAL A 1 92 ? 21.769 -10.303 -29.792 1.00 46.41 92 VAL A C 1
ATOM 709 O O . VAL A 1 92 ? 21.887 -9.977 -28.614 1.00 46.41 92 VAL A O 1
ATOM 712 N N . LEU A 1 93 ? 20.861 -9.817 -30.638 1.00 41.25 93 LEU A N 1
ATOM 713 C CA . LEU A 1 93 ? 19.695 -8.994 -30.334 1.00 41.25 93 LEU A CA 1
ATOM 714 C C . LEU A 1 93 ? 19.102 -9.304 -28.953 1.00 41.25 93 LEU A C 1
ATOM 716 O O . LEU A 1 93 ? 18.626 -10.414 -28.726 1.00 41.25 93 LEU A O 1
ATOM 720 N N . ASP A 1 94 ? 19.041 -8.296 -28.089 1.00 40.41 94 ASP A N 1
ATOM 721 C CA . ASP A 1 94 ? 17.999 -8.243 -27.070 1.00 40.41 94 ASP A CA 1
ATOM 722 C C . ASP A 1 94 ? 16.730 -7.686 -27.750 1.00 40.41 94 ASP A C 1
ATOM 724 O O . ASP A 1 94 ? 16.769 -6.557 -28.254 1.00 40.41 94 ASP A O 1
ATOM 728 N N . PRO A 1 95 ? 15.617 -8.440 -27.848 1.00 41.66 95 PRO A N 1
ATOM 729 C CA . PRO A 1 95 ? 14.379 -7.927 -28.424 1.00 41.66 95 PRO A CA 1
ATOM 730 C C . PRO A 1 95 ? 13.643 -6.964 -27.485 1.00 41.66 95 PRO A C 1
ATOM 732 O O . PRO A 1 95 ? 12.640 -6.384 -27.893 1.00 41.66 95 PRO A O 1
ATOM 735 N N . ARG A 1 96 ? 14.098 -6.762 -26.241 1.00 40.00 96 ARG A N 1
ATOM 736 C CA . ARG A 1 96 ? 13.417 -5.899 -25.261 1.00 40.00 96 ARG A CA 1
ATOM 737 C C . ARG A 1 96 ? 13.910 -4.456 -25.311 1.00 40.00 96 ARG A C 1
ATOM 739 O O . ARG A 1 96 ? 14.072 -3.791 -24.294 1.00 40.00 96 ARG A O 1
ATOM 746 N N . GLY A 1 97 ? 14.128 -3.967 -26.531 1.00 36.41 97 GLY A N 1
ATOM 747 C CA . GLY A 1 97 ? 14.426 -2.570 -26.799 1.00 36.41 97 GLY A CA 1
ATOM 748 C C . GLY A 1 97 ? 13.263 -1.679 -26.373 1.00 36.41 97 GLY A C 1
ATOM 749 O O . GLY A 1 97 ? 12.198 -1.688 -26.993 1.00 36.41 97 GLY A O 1
ATOM 750 N N . SER A 1 98 ? 13.508 -0.902 -25.321 1.00 49.47 98 SER A N 1
ATOM 751 C CA . SER A 1 98 ? 12.690 0.195 -24.824 1.00 49.47 98 SER A CA 1
ATOM 752 C C . SER A 1 98 ? 12.061 1.001 -25.957 1.00 49.47 98 SER A C 1
ATOM 754 O O . SER A 1 98 ? 12.751 1.626 -26.765 1.00 49.47 98 SER A O 1
ATOM 756 N N . ARG A 1 99 ? 10.729 1.047 -25.975 1.00 41.03 99 ARG A N 1
ATOM 757 C CA . ARG A 1 99 ? 9.982 2.070 -26.701 1.00 41.03 99 ARG A CA 1
ATOM 758 C C . ARG A 1 99 ? 9.417 3.046 -25.685 1.00 41.03 99 ARG A C 1
ATOM 760 O O . ARG A 1 99 ? 8.353 2.834 -25.117 1.00 41.03 99 ARG A O 1
ATOM 767 N N . ALA A 1 100 ? 10.151 4.134 -25.480 1.00 48.22 100 ALA A N 1
ATOM 768 C CA . ALA A 1 100 ? 9.570 5.371 -24.992 1.00 48.22 100 ALA A CA 1
ATOM 769 C C . ALA A 1 100 ? 8.527 5.832 -26.027 1.00 48.22 100 ALA A C 1
ATOM 771 O O . ALA A 1 100 ? 8.881 6.238 -27.133 1.00 48.22 100 ALA A O 1
ATOM 772 N N . GLY A 1 101 ? 7.239 5.694 -25.709 1.00 37.84 101 GLY A N 1
ATOM 773 C CA . GLY A 1 101 ? 6.161 6.118 -26.603 1.00 37.84 101 GLY A CA 1
ATOM 774 C C . GLY A 1 101 ? 4.803 5.539 -26.216 1.00 37.84 101 GLY A C 1
ATOM 775 O O . GLY A 1 101 ? 4.514 4.399 -26.550 1.0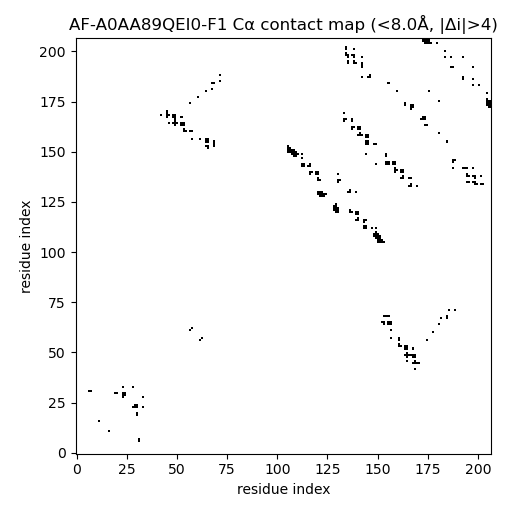0 37.84 101 GLY A O 1
ATOM 776 N N . ARG A 1 102 ? 3.974 6.372 -25.566 1.00 41.66 102 ARG A N 1
ATOM 777 C CA . ARG A 1 102 ? 2.638 6.094 -24.991 1.00 41.66 102 ARG A CA 1
ATOM 778 C C . ARG A 1 102 ? 2.650 5.024 -23.893 1.00 41.66 102 ARG A C 1
ATOM 780 O O . ARG A 1 102 ? 2.748 3.836 -24.170 1.00 41.66 102 ARG A O 1
ATOM 787 N N . ARG A 1 103 ? 2.493 5.472 -22.642 1.00 52.44 103 ARG A N 1
ATOM 788 C CA . ARG A 1 103 ? 2.270 4.623 -21.465 1.00 52.44 103 ARG A CA 1
ATOM 789 C C . ARG A 1 103 ? 0.985 3.825 -21.690 1.00 52.44 103 ARG A C 1
ATOM 791 O O . ARG A 1 103 ? -0.111 4.338 -21.499 1.00 52.44 103 ARG A O 1
ATOM 798 N N . ARG A 1 104 ? 1.119 2.613 -22.220 1.00 61.12 104 ARG A N 1
ATOM 799 C CA . ARG A 1 104 ? 0.067 1.606 -22.152 1.00 61.12 104 ARG A CA 1
ATOM 800 C C . ARG A 1 104 ? 0.071 1.107 -20.714 1.00 61.12 104 ARG A C 1
ATOM 802 O O . ARG A 1 104 ? 1.153 0.921 -20.158 1.00 61.12 104 ARG A O 1
ATOM 809 N N . ASP A 1 105 ? -1.101 0.948 -20.116 1.00 74.88 105 ASP A N 1
ATOM 810 C CA . ASP A 1 105 ? -1.183 0.381 -18.773 1.00 74.88 105 ASP A CA 1
ATOM 811 C C . ASP A 1 105 ? -0.479 -0.985 -18.758 1.00 74.88 105 ASP A C 1
ATOM 813 O O . ASP A 1 105 ? -0.662 -1.759 -19.710 1.00 74.88 105 ASP A O 1
ATOM 817 N N . PRO A 1 106 ? 0.368 -1.259 -17.748 1.00 82.19 106 PRO A N 1
ATOM 818 C CA . PRO A 1 106 ? 1.123 -2.504 -17.690 1.00 82.19 106 PRO A CA 1
ATOM 819 C C . PRO A 1 106 ? 0.155 -3.688 -17.641 1.00 82.19 106 PRO A C 1
ATOM 821 O O . PRO A 1 106 ? -0.845 -3.642 -16.915 1.00 82.19 106 PRO A O 1
ATOM 824 N N . ALA A 1 107 ? 0.426 -4.747 -18.409 1.00 82.94 107 ALA A N 1
ATOM 825 C CA . ALA A 1 107 ? -0.383 -5.954 -18.298 1.00 82.94 107 ALA A CA 1
ATOM 826 C C . ALA A 1 107 ? -0.086 -6.680 -16.976 1.00 82.94 107 ALA A C 1
ATOM 828 O O . ALA A 1 107 ? 0.986 -6.532 -16.385 1.00 82.94 107 ALA A O 1
ATOM 829 N N . CYS A 1 108 ? -1.068 -7.449 -16.509 1.00 89.31 108 CYS A N 1
ATOM 830 C CA . CYS A 1 108 ? -0.952 -8.270 -15.312 1.00 89.31 108 CYS A CA 1
ATOM 831 C C . CYS A 1 108 ? -0.435 -9.661 -15.691 1.00 89.31 108 CYS A C 1
ATOM 833 O O . CYS A 1 108 ? -1.095 -10.366 -16.455 1.00 89.31 108 CYS A O 1
ATOM 835 N N . ASP A 1 109 ? 0.709 -10.042 -15.129 1.00 89.75 109 ASP A N 1
ATOM 836 C CA . ASP A 1 109 ? 1.327 -11.358 -15.297 1.00 89.75 109 ASP A CA 1
ATOM 837 C C . ASP A 1 109 ? 0.785 -12.371 -14.275 1.00 89.75 109 ASP A C 1
ATOM 839 O O . ASP A 1 109 ? 0.685 -13.561 -14.574 1.00 89.75 109 ASP A O 1
ATOM 843 N N . ASP A 1 110 ? 0.402 -11.909 -13.075 1.00 89.44 110 ASP A N 1
ATOM 844 C CA . ASP A 1 110 ? -0.124 -12.766 -12.006 1.00 89.44 110 ASP A CA 1
ATOM 845 C C . ASP A 1 110 ? -1.213 -12.070 -11.167 1.00 89.44 110 ASP A C 1
ATOM 847 O O . ASP A 1 110 ? -0.955 -11.276 -10.260 1.00 89.44 110 ASP A O 1
ATOM 851 N N . TYR A 1 111 ? -2.470 -12.433 -11.422 1.00 85.88 111 TYR A N 1
ATOM 852 C CA . TYR A 1 111 ? -3.621 -11.929 -10.666 1.00 85.88 111 TYR A CA 1
ATOM 853 C C . TYR A 1 111 ? -3.698 -12.452 -9.220 1.00 85.88 111 TYR A C 1
ATOM 855 O O . TYR A 1 111 ? -4.441 -11.896 -8.407 1.00 85.88 111 TYR A O 1
ATOM 863 N N . GLY A 1 112 ? -2.954 -13.504 -8.867 1.00 92.88 112 GLY A N 1
ATOM 864 C CA . GLY A 1 112 ? -2.928 -14.066 -7.518 1.00 92.88 112 GLY A CA 1
ATOM 865 C C . GLY A 1 112 ? -2.259 -13.143 -6.501 1.00 92.88 112 GLY A C 1
ATOM 866 O O . GLY A 1 112 ? -2.689 -13.081 -5.348 1.00 92.88 112 GLY A O 1
ATOM 867 N N . VAL A 1 113 ? -1.263 -12.364 -6.926 1.00 95.75 113 VAL A N 1
ATOM 868 C CA . VAL A 1 113 ? -0.504 -11.445 -6.064 1.00 95.75 113 VAL A CA 1
ATOM 869 C C . VAL A 1 113 ? -1.375 -10.361 -5.418 1.00 95.75 113 VAL A C 1
ATOM 871 O O . VAL A 1 113 ? -1.346 -10.252 -4.188 1.00 95.75 113 VAL A O 1
ATOM 874 N N . PRO A 1 114 ? -2.189 -9.575 -6.150 1.00 89.19 114 PRO A N 1
ATOM 875 C CA . PRO A 1 114 ? -3.054 -8.579 -5.519 1.00 89.19 114 PRO A CA 1
ATOM 876 C C . PRO A 1 114 ? -4.125 -9.211 -4.618 1.00 89.19 114 PRO A C 1
ATOM 878 O O . PRO A 1 114 ? -4.451 -8.645 -3.574 1.00 89.19 114 PRO A O 1
ATOM 881 N N . ILE A 1 115 ? -4.631 -10.404 -4.952 1.00 91.75 115 ILE A N 1
ATOM 882 C CA . ILE A 1 115 ? -5.566 -11.142 -4.086 1.00 91.75 115 ILE A CA 1
ATOM 883 C C . ILE A 1 115 ? -4.873 -11.537 -2.776 1.00 91.75 115 ILE A C 1
ATOM 885 O O . ILE A 1 115 ? -5.415 -11.298 -1.694 1.00 91.75 115 ILE A O 1
ATOM 889 N N . ALA A 1 116 ? -3.656 -12.079 -2.856 1.00 95.25 116 ALA A N 1
ATOM 890 C CA . ALA A 1 116 ? -2.852 -12.437 -1.695 1.00 95.25 116 ALA A CA 1
ATOM 891 C C . ALA A 1 116 ? -2.504 -11.209 -0.843 1.00 95.25 116 ALA A C 1
ATOM 893 O O . ALA A 1 116 ? -2.601 -11.274 0.380 1.00 95.25 116 ALA A O 1
ATOM 894 N N . ALA A 1 117 ? -2.176 -10.072 -1.461 1.00 96.62 117 ALA A N 1
ATOM 895 C CA . ALA A 1 117 ? -1.931 -8.815 -0.755 1.00 96.62 117 ALA A CA 1
ATOM 896 C C . ALA A 1 117 ? -3.180 -8.349 0.015 1.00 96.62 117 ALA A C 1
ATOM 898 O O . ALA A 1 117 ? -3.098 -7.947 1.182 1.00 96.62 117 ALA A O 1
ATOM 899 N N . VAL A 1 118 ? -4.361 -8.449 -0.608 1.00 93.44 118 VAL A N 1
ATOM 900 C CA . VAL A 1 118 ? -5.638 -8.111 0.032 1.00 93.44 118 VAL A CA 1
ATOM 901 C C . VAL A 1 118 ? -5.947 -9.046 1.202 1.00 93.44 118 VAL A C 1
ATOM 903 O O . VAL A 1 118 ? -6.292 -8.567 2.281 1.00 93.44 118 VAL A O 1
ATOM 906 N N . ALA A 1 119 ? -5.793 -10.356 1.019 1.00 94.31 119 ALA A N 1
ATOM 907 C CA . ALA A 1 119 ? -6.004 -11.332 2.085 1.00 94.31 119 ALA A CA 1
ATOM 908 C C . ALA A 1 119 ? -5.011 -11.132 3.240 1.00 94.31 119 ALA A C 1
ATOM 910 O O . ALA A 1 119 ? -5.404 -11.129 4.402 1.00 94.31 119 ALA A O 1
ATOM 911 N N . ARG A 1 120 ? -3.733 -10.892 2.924 1.00 96.44 120 ARG A N 1
ATOM 912 C CA . ARG A 1 120 ? -2.659 -10.715 3.905 1.00 96.44 120 ARG A CA 1
ATOM 913 C C . ARG A 1 120 ? -2.899 -9.506 4.803 1.00 96.44 120 ARG A C 1
ATOM 915 O O . ARG A 1 120 ? -2.895 -9.669 6.016 1.00 96.44 120 ARG A O 1
ATOM 922 N N . HIS A 1 121 ? -3.131 -8.310 4.254 1.00 95.25 121 HIS A N 1
ATOM 923 C CA . HIS A 1 121 ? -3.279 -7.109 5.097 1.00 95.25 121 HIS A CA 1
ATOM 924 C C . HIS A 1 121 ? -4.563 -7.100 5.943 1.00 95.25 121 HIS A C 1
ATOM 926 O O . HIS A 1 121 ? -4.638 -6.361 6.922 1.00 95.25 121 HIS A O 1
ATOM 932 N N . ARG A 1 122 ? -5.565 -7.903 5.561 1.00 92.94 122 ARG A N 1
ATOM 933 C CA . ARG A 1 122 ? -6.812 -8.116 6.316 1.00 92.94 122 ARG A CA 1
ATOM 934 C C . ARG A 1 122 ? -6.759 -9.332 7.233 1.00 92.94 122 ARG A C 1
ATOM 936 O O . ARG A 1 122 ? -7.765 -9.641 7.854 1.00 92.94 122 ARG A O 1
ATOM 943 N N . GLY A 1 123 ? -5.635 -10.043 7.272 1.00 91.19 123 GLY A N 1
ATOM 944 C CA . GLY A 1 123 ? -5.522 -11.274 8.032 1.00 91.19 123 GLY A CA 1
ATOM 945 C C . GLY A 1 123 ? -5.766 -11.043 9.521 1.00 91.19 123 GLY A C 1
ATOM 946 O O . GLY A 1 123 ? -5.303 -10.058 10.101 1.00 91.19 123 GLY A O 1
ATOM 947 N N . GLU A 1 124 ? -6.467 -11.988 10.127 1.00 92.12 124 GLU A N 1
ATOM 948 C CA . GLU A 1 124 ? -6.787 -12.025 11.548 1.00 92.12 124 GLU A CA 1
ATOM 949 C C . GLU A 1 124 ? -6.324 -13.368 12.115 1.00 92.12 124 GLU A C 1
ATOM 951 O O . GLU A 1 124 ? -6.361 -14.398 11.437 1.00 92.12 124 GLU A O 1
ATOM 956 N N . LEU A 1 125 ? -5.862 -13.352 13.360 1.00 89.81 125 LEU A N 1
ATOM 957 C CA . LEU A 1 125 ? -5.495 -14.536 14.120 1.00 89.81 125 LEU A CA 1
ATOM 958 C C . LEU A 1 125 ? -6.165 -14.439 15.485 1.00 89.81 125 LEU A C 1
ATOM 960 O O . LEU A 1 125 ? -5.906 -13.491 16.218 1.00 89.81 125 LEU A O 1
ATOM 964 N N . LEU A 1 126 ? -7.005 -15.422 15.822 1.00 91.94 126 LEU A N 1
ATOM 965 C CA . LEU A 1 126 ? -7.765 -15.436 17.081 1.00 91.94 126 LEU A CA 1
ATOM 966 C C . LEU A 1 126 ? -8.549 -14.124 17.282 1.00 91.94 126 LEU A C 1
ATOM 968 O O . LEU A 1 126 ? -8.385 -13.444 18.293 1.00 91.94 126 LEU A O 1
ATOM 972 N N . ASP A 1 127 ? -9.311 -13.731 16.254 1.00 87.12 127 ASP A N 1
ATOM 973 C CA . ASP A 1 127 ? -10.101 -12.488 16.198 1.00 87.12 127 ASP A CA 1
ATOM 974 C C . ASP A 1 127 ? -9.286 -11.197 16.408 1.00 87.12 127 ASP A C 1
ATOM 976 O O . ASP A 1 127 ? -9.832 -10.119 16.640 1.00 87.12 127 ASP A O 1
ATOM 980 N N . THR A 1 128 ? -7.957 -11.291 16.312 1.00 86.44 128 THR A N 1
ATOM 981 C CA . THR A 1 128 ? -7.037 -10.165 16.450 1.00 86.44 128 THR A CA 1
ATOM 982 C C . THR A 1 128 ? -6.416 -9.847 15.092 1.00 86.44 128 THR A C 1
ATOM 984 O O . THR A 1 128 ? -5.820 -10.736 14.474 1.00 86.44 128 THR A O 1
ATOM 987 N N . PRO A 1 129 ? -6.506 -8.597 14.601 1.00 88.19 129 PRO A N 1
ATOM 988 C CA . PRO A 1 129 ? -5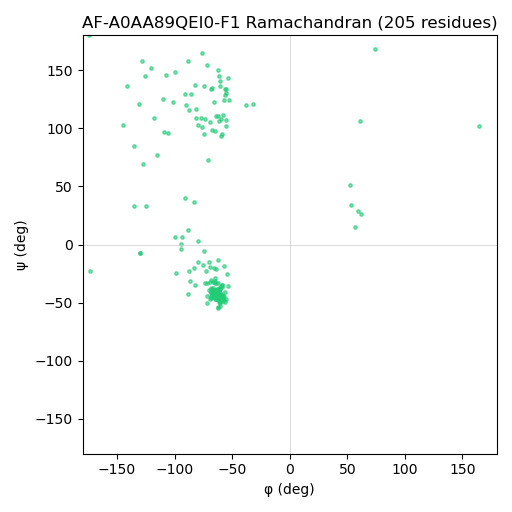.840 -8.202 13.367 1.00 88.19 129 PRO A CA 1
ATOM 989 C C . PRO A 1 129 ? -4.334 -8.481 13.423 1.00 88.19 129 PRO A C 1
ATOM 991 O O . PRO A 1 129 ? -3.657 -8.061 14.358 1.00 88.19 129 PRO A O 1
ATOM 994 N N . LEU A 1 130 ? -3.792 -9.140 12.394 1.00 93.44 130 LEU A N 1
ATOM 995 C CA . LEU A 1 130 ? -2.349 -9.406 12.296 1.00 93.44 130 LEU A CA 1
ATOM 996 C C . LEU A 1 130 ? -1.528 -8.117 12.150 1.00 93.44 130 LEU A C 1
ATOM 998 O O . LEU A 1 130 ? -0.380 -8.049 12.585 1.00 93.44 130 LEU A O 1
ATOM 1002 N N . TYR A 1 131 ? -2.116 -7.111 11.503 1.00 94.25 131 TYR A N 1
ATOM 1003 C CA . TYR A 1 131 ? -1.515 -5.805 11.268 1.00 94.25 131 TYR A CA 1
ATOM 1004 C C . TYR A 1 131 ? -2.356 -4.732 11.956 1.00 94.25 131 TYR A C 1
ATOM 1006 O O . TYR A 1 131 ? -3.475 -4.434 11.517 1.00 94.25 131 TYR A O 1
ATOM 1014 N N . ASP A 1 132 ? -1.803 -4.168 13.030 1.00 87.94 132 ASP A N 1
ATOM 1015 C CA . ASP A 1 132 ? -2.467 -3.148 13.836 1.00 87.94 132 ASP A CA 1
ATOM 1016 C C . ASP A 1 132 ? -2.261 -1.735 13.267 1.00 87.94 132 ASP A C 1
ATOM 1018 O O . ASP A 1 132 ? -1.146 -1.309 12.958 1.00 87.94 132 ASP A O 1
ATOM 1022 N N . GLY A 1 133 ? -3.362 -1.002 13.116 1.00 89.38 133 GLY A N 1
ATOM 1023 C CA . GLY A 1 133 ? -3.382 0.335 12.528 1.00 89.38 133 GLY A CA 1
ATOM 1024 C C . GLY A 1 133 ? -3.207 0.399 11.001 1.00 89.38 133 GLY A C 1
ATOM 1025 O O . GLY A 1 133 ? -2.854 -0.562 10.311 1.00 89.38 133 GLY A O 1
ATOM 1026 N N . LEU A 1 134 ? -3.469 1.589 10.451 1.00 93.69 134 LEU A N 1
ATOM 1027 C CA . LEU A 1 134 ? -3.468 1.833 9.003 1.00 93.69 134 LEU A CA 1
ATOM 1028 C C . LEU A 1 134 ? -2.073 1.693 8.378 1.00 93.69 134 LEU A C 1
ATOM 1030 O O . LEU A 1 134 ? -1.951 1.127 7.294 1.00 93.69 134 LEU A O 1
ATOM 1034 N N . PHE A 1 135 ? -1.016 2.128 9.072 1.00 95.62 135 PHE A N 1
ATOM 1035 C CA . PHE A 1 135 ? 0.357 2.016 8.570 1.00 95.62 135 PHE A CA 1
ATOM 1036 C C . PHE A 1 135 ? 0.836 0.566 8.465 1.00 95.62 135 PHE A C 1
ATOM 1038 O O . PHE A 1 135 ? 1.471 0.217 7.472 1.00 95.62 135 PHE A O 1
ATOM 1045 N N . ALA A 1 1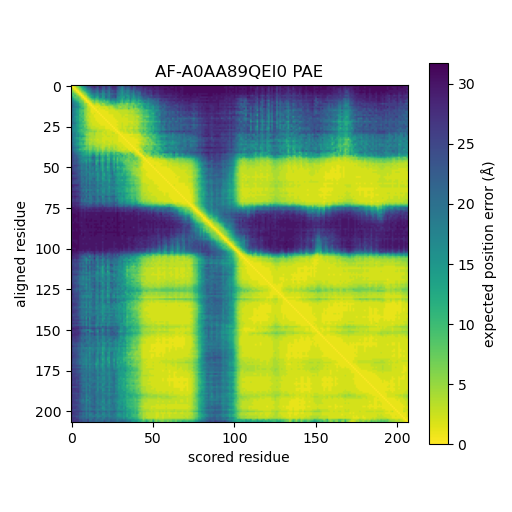36 ? 0.513 -0.303 9.430 1.00 96.56 136 ALA A N 1
ATOM 1046 C CA . ALA A 1 136 ? 0.908 -1.711 9.358 1.00 96.56 136 ALA A CA 1
ATOM 1047 C C . ALA A 1 136 ? 0.187 -2.443 8.217 1.00 96.56 136 ALA A C 1
ATOM 1049 O O . ALA A 1 136 ? 0.793 -3.245 7.504 1.00 96.56 136 ALA A O 1
ATOM 1050 N N . ARG A 1 137 ? -1.096 -2.132 8.001 1.00 97.19 137 ARG A N 1
ATOM 1051 C CA . ARG A 1 137 ? -1.889 -2.693 6.900 1.00 97.19 137 ARG A CA 1
ATOM 1052 C C . ARG A 1 137 ? -1.417 -2.189 5.535 1.00 97.19 137 ARG A C 1
ATOM 1054 O O . ARG A 1 137 ? -1.232 -2.997 4.625 1.00 97.19 137 ARG A O 1
ATOM 1061 N N . ALA A 1 138 ? -1.145 -0.888 5.408 1.00 97.25 138 ALA A N 1
ATOM 1062 C CA . ALA A 1 138 ? -0.529 -0.315 4.213 1.00 97.25 138 ALA A CA 1
ATOM 1063 C C . ALA A 1 138 ? 0.831 -0.970 3.931 1.00 97.25 138 ALA A C 1
ATOM 1065 O O . ALA A 1 138 ? 1.090 -1.406 2.814 1.00 97.25 138 ALA A O 1
ATOM 1066 N N . ALA A 1 139 ? 1.669 -1.141 4.955 1.00 98.12 139 ALA A N 1
ATOM 1067 C CA . ALA A 1 139 ? 2.961 -1.799 4.820 1.00 98.12 139 ALA A CA 1
ATOM 1068 C C . ALA A 1 139 ? 2.847 -3.255 4.344 1.00 98.12 139 ALA A C 1
ATOM 1070 O O . ALA A 1 139 ? 3.652 -3.687 3.524 1.00 98.12 139 ALA A O 1
ATOM 1071 N N . ALA A 1 140 ? 1.847 -4.012 4.804 1.00 98.06 140 ALA A N 1
ATOM 1072 C CA . ALA A 1 140 ? 1.600 -5.376 4.333 1.00 98.06 140 ALA A CA 1
ATOM 1073 C C . ALA A 1 140 ? 1.189 -5.435 2.849 1.00 98.06 140 ALA A C 1
ATOM 1075 O O . ALA A 1 140 ? 1.653 -6.319 2.120 1.00 98.06 140 ALA A O 1
ATOM 1076 N N . LEU A 1 141 ? 0.362 -4.484 2.396 1.00 96.88 141 LEU A N 1
ATOM 1077 C CA . LEU A 1 141 ? 0.008 -4.324 0.981 1.00 96.88 141 LEU A CA 1
ATOM 1078 C C . LEU A 1 141 ? 1.244 -4.004 0.140 1.00 96.88 141 LEU A C 1
ATOM 1080 O O . LEU A 1 141 ? 1.548 -4.731 -0.802 1.00 96.88 141 LEU A O 1
ATOM 1084 N N . VAL A 1 142 ? 1.981 -2.960 0.521 1.00 97.44 142 VAL A N 1
ATOM 1085 C CA . VAL A 1 142 ? 3.185 -2.486 -0.179 1.00 97.44 142 VAL A CA 1
ATOM 1086 C C . VAL A 1 142 ? 4.251 -3.571 -0.247 1.00 97.44 142 VAL A C 1
ATOM 1088 O O . VAL A 1 142 ? 4.830 -3.795 -1.304 1.00 97.44 142 VAL A O 1
ATOM 1091 N N . HIS A 1 143 ? 4.484 -4.285 0.857 1.00 97.88 143 HIS A N 1
ATOM 1092 C CA . HIS A 1 143 ? 5.456 -5.376 0.914 1.00 97.88 143 HIS A CA 1
ATOM 1093 C C . HIS A 1 143 ? 5.123 -6.481 -0.085 1.00 97.88 143 HIS A C 1
ATOM 1095 O O . HIS A 1 143 ? 6.004 -6.944 -0.799 1.00 97.88 143 HIS A O 1
ATOM 1101 N N . THR A 1 144 ? 3.852 -6.876 -0.172 1.00 97.75 144 THR A N 1
ATOM 1102 C CA . THR A 1 144 ? 3.433 -7.948 -1.084 1.00 97.75 144 THR A CA 1
ATOM 1103 C C . THR A 1 144 ? 3.473 -7.476 -2.538 1.00 97.75 144 THR A C 1
ATOM 1105 O O . THR A 1 144 ? 4.098 -8.120 -3.375 1.00 97.75 144 THR A O 1
ATOM 1108 N N . LEU A 1 145 ? 2.857 -6.326 -2.833 1.00 96.88 145 LEU A N 1
ATOM 1109 C CA . LEU A 1 145 ? 2.751 -5.783 -4.192 1.00 96.88 145 LEU A CA 1
ATOM 1110 C C . LEU A 1 145 ? 4.096 -5.325 -4.767 1.00 96.88 145 LEU A C 1
ATOM 1112 O O . LEU A 1 145 ? 4.275 -5.368 -5.978 1.00 96.88 145 LEU A O 1
ATOM 1116 N N . GLY A 1 146 ? 5.016 -4.864 -3.917 1.00 95.19 146 GLY A N 1
ATOM 1117 C CA . GLY A 1 146 ? 6.327 -4.367 -4.333 1.00 95.19 146 GLY A CA 1
ATOM 1118 C C . GLY A 1 146 ? 7.401 -5.449 -4.442 1.00 95.19 146 GLY A C 1
ATOM 1119 O O . GLY A 1 146 ? 8.379 -5.251 -5.155 1.00 95.19 146 GLY A O 1
ATOM 1120 N N . ARG A 1 147 ? 7.245 -6.588 -3.750 1.00 95.31 147 ARG A N 1
ATOM 1121 C CA . ARG A 1 147 ? 8.233 -7.684 -3.781 1.00 95.31 147 ARG A CA 1
ATOM 1122 C C . ARG A 1 147 ? 7.875 -8.825 -4.719 1.00 95.31 147 ARG A C 1
ATOM 1124 O O . ARG A 1 147 ? 8.765 -9.559 -5.142 1.00 95.31 147 ARG A O 1
ATOM 1131 N N . CYS A 1 148 ? 6.596 -9.015 -5.012 1.00 94.62 148 CYS A N 1
ATOM 1132 C CA . CYS A 1 148 ? 6.153 -9.990 -5.997 1.00 94.62 148 CYS A CA 1
ATOM 1133 C C . CYS A 1 148 ? 6.060 -9.302 -7.358 1.00 94.62 148 CYS A C 1
ATOM 1135 O O . CYS A 1 148 ? 5.441 -8.252 -7.467 1.00 94.62 148 CYS A O 1
ATOM 1137 N N . ARG A 1 149 ? 6.663 -9.885 -8.396 1.00 91.44 149 ARG A N 1
ATOM 1138 C CA . ARG A 1 149 ? 6.523 -9.391 -9.770 1.00 91.44 149 ARG A CA 1
ATOM 1139 C C . ARG A 1 149 ? 5.213 -9.914 -10.344 1.00 91.44 149 ARG A C 1
ATOM 1141 O O . ARG A 1 149 ? 5.093 -11.113 -10.563 1.00 91.44 149 ARG A O 1
ATOM 1148 N N . TRP A 1 150 ? 4.241 -9.023 -10.519 1.00 92.88 150 TRP A N 1
ATOM 1149 C CA . TRP A 1 150 ? 2.884 -9.373 -10.961 1.00 92.88 150 TRP A CA 1
ATOM 1150 C C . TRP A 1 150 ? 2.373 -8.520 -12.121 1.00 92.88 150 TRP A C 1
ATOM 1152 O O . TRP A 1 150 ? 1.321 -8.815 -12.684 1.00 92.88 150 TRP A O 1
ATOM 1162 N N . LEU A 1 151 ? 3.126 -7.485 -12.489 1.00 91.88 151 LEU A N 1
ATOM 1163 C CA . LEU A 1 151 ? 2.915 -6.659 -13.670 1.00 91.88 151 LEU A CA 1
ATOM 1164 C C . LEU A 1 151 ? 4.147 -6.724 -14.577 1.00 91.88 151 LEU A C 1
ATOM 1166 O O . LEU A 1 151 ? 5.269 -6.792 -14.061 1.00 91.88 151 LEU A O 1
ATOM 1170 N N . GLU A 1 152 ? 3.940 -6.545 -15.886 1.00 88.56 152 GLU A N 1
ATOM 1171 C CA . GLU A 1 152 ? 5.015 -6.431 -16.893 1.00 88.56 152 GLU A CA 1
ATOM 1172 C C . GLU A 1 152 ? 6.033 -5.318 -16.549 1.00 88.56 152 GLU A C 1
ATOM 1174 O O . GLU A 1 152 ? 7.189 -5.359 -16.972 1.00 88.56 152 GLU A O 1
ATOM 1179 N N . GLY A 1 153 ? 5.600 -4.315 -15.777 1.00 88.19 153 GLY A N 1
ATOM 1180 C CA . GLY A 1 153 ? 6.407 -3.221 -15.243 1.00 88.19 153 GLY A CA 1
ATOM 1181 C C . GLY A 1 153 ? 5.596 -2.337 -14.292 1.00 88.19 153 GLY A C 1
ATOM 1182 O O . GLY A 1 153 ? 4.410 -2.579 -14.062 1.00 88.19 153 GLY A O 1
ATOM 1183 N N . SER A 1 154 ? 6.229 -1.301 -13.738 1.00 91.94 154 SER A N 1
ATOM 1184 C CA . SER A 1 154 ? 5.606 -0.342 -12.810 1.00 91.94 154 SER A CA 1
ATOM 1185 C C . SER A 1 154 ? 5.090 -0.973 -11.506 1.00 91.94 154 SER A C 1
ATOM 1187 O O . SER A 1 154 ? 4.178 -0.433 -10.872 1.00 91.94 154 SER A O 1
ATOM 1189 N N . ASN A 1 155 ? 5.671 -2.095 -11.072 1.00 93.75 155 ASN A N 1
ATOM 1190 C CA . ASN A 1 155 ? 5.309 -2.744 -9.806 1.00 93.75 155 ASN A CA 1
ATOM 1191 C C . ASN A 1 155 ? 5.582 -1.807 -8.616 1.00 93.75 155 ASN A C 1
ATOM 1193 O O . ASN A 1 155 ? 4.752 -1.689 -7.715 1.00 93.75 155 ASN A O 1
ATOM 1197 N N . LEU A 1 156 ? 6.705 -1.083 -8.642 1.00 95.75 156 LEU A N 1
ATOM 1198 C CA . LEU A 1 156 ? 7.084 -0.096 -7.635 1.00 95.75 156 LEU A CA 1
ATOM 1199 C C . LEU A 1 156 ? 6.094 1.073 -7.610 1.00 95.75 156 LEU A C 1
ATOM 1201 O O . LEU A 1 156 ? 5.618 1.455 -6.542 1.00 95.75 156 LEU A O 1
ATOM 1205 N N . THR A 1 157 ? 5.739 1.605 -8.783 1.00 96.31 157 THR A N 1
ATOM 1206 C CA . THR A 1 157 ? 4.752 2.6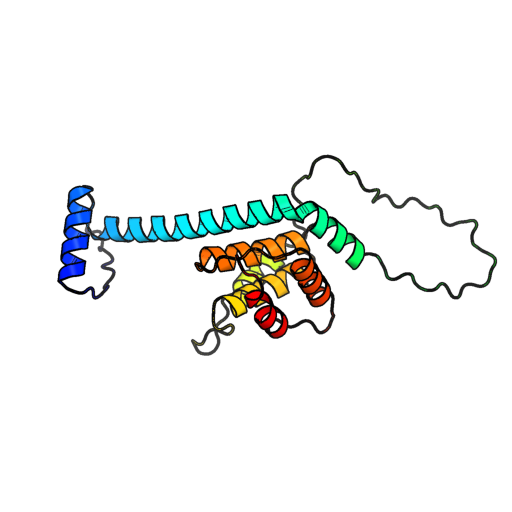87 -8.919 1.00 96.31 157 THR A CA 1
ATOM 1207 C C . THR A 1 157 ? 3.406 2.271 -8.326 1.00 96.31 157 THR A C 1
ATOM 1209 O O . THR A 1 157 ? 2.819 3.015 -7.540 1.00 96.31 157 THR A O 1
ATOM 1212 N N . VAL A 1 158 ? 2.935 1.060 -8.639 1.00 94.44 158 VAL A N 1
ATOM 1213 C CA . VAL A 1 158 ? 1.667 0.536 -8.113 1.00 94.44 158 VAL A CA 1
ATOM 1214 C C . VAL A 1 158 ? 1.742 0.250 -6.611 1.00 94.44 158 VAL A C 1
ATOM 1216 O O . VAL A 1 158 ? 0.784 0.545 -5.900 1.00 94.44 158 VAL A O 1
ATOM 1219 N N . ALA A 1 159 ? 2.868 -0.247 -6.094 1.00 96.81 159 ALA A N 1
ATOM 1220 C CA . ALA A 1 159 ? 3.063 -0.432 -4.657 1.00 96.81 159 ALA A CA 1
ATOM 1221 C C . ALA A 1 159 ? 3.003 0.907 -3.897 1.00 96.81 159 ALA A C 1
ATOM 1223 O O . ALA A 1 159 ? 2.268 1.021 -2.914 1.00 96.81 159 ALA A O 1
ATOM 1224 N N . CYS A 1 160 ? 3.699 1.943 -4.377 1.00 97.44 160 CYS A N 1
ATOM 1225 C CA . CYS A 1 160 ? 3.652 3.287 -3.791 1.00 97.44 160 CYS A CA 1
ATOM 1226 C C . CYS A 1 160 ? 2.243 3.894 -3.863 1.00 97.44 160 CYS A C 1
ATOM 1228 O O . CYS A 1 160 ? 1.734 4.398 -2.861 1.00 97.44 160 CYS A O 1
ATOM 1230 N N . ALA A 1 161 ? 1.578 3.793 -5.018 1.00 96.38 161 ALA A N 1
ATOM 1231 C CA . ALA A 1 161 ? 0.212 4.279 -5.195 1.00 96.38 161 ALA A CA 1
ATOM 1232 C C . ALA A 1 161 ? -0.782 3.555 -4.272 1.00 96.38 161 ALA A C 1
ATOM 1234 O O . ALA A 1 161 ? -1.654 4.198 -3.692 1.00 96.38 161 ALA A O 1
ATOM 1235 N N . ALA A 1 162 ? -0.635 2.241 -4.076 1.00 95.75 162 ALA A N 1
ATOM 1236 C CA . ALA A 1 162 ? -1.466 1.476 -3.149 1.00 95.75 162 ALA A CA 1
ATOM 1237 C C . ALA A 1 162 ? -1.298 1.951 -1.698 1.00 95.75 162 ALA A C 1
ATOM 1239 O O . ALA A 1 162 ? -2.290 2.033 -0.974 1.00 95.75 162 ALA A O 1
ATOM 1240 N N . ALA A 1 163 ? -0.076 2.307 -1.285 1.00 96.69 163 ALA A N 1
ATOM 1241 C CA . ALA A 1 163 ? 0.179 2.899 0.028 1.00 96.69 163 ALA A CA 1
ATOM 1242 C C . ALA A 1 163 ? -0.575 4.224 0.197 1.00 96.69 163 ALA A C 1
ATOM 1244 O O . ALA A 1 163 ? -1.301 4.399 1.174 1.00 96.69 163 ALA A O 1
ATOM 1245 N N . VAL A 1 164 ? -0.435 5.124 -0.783 1.00 97.06 164 VAL A N 1
ATOM 1246 C CA . VAL A 1 164 ? -1.088 6.440 -0.781 1.00 97.06 164 VAL A CA 1
ATOM 1247 C C . VAL A 1 164 ? -2.605 6.292 -0.762 1.00 97.06 164 VAL A C 1
ATOM 1249 O O . VAL A 1 164 ? -3.247 6.857 0.115 1.00 97.06 164 VAL A O 1
ATOM 1252 N N . ILE A 1 165 ? -3.182 5.468 -1.645 1.00 94.88 165 ILE A N 1
ATOM 1253 C CA . ILE A 1 165 ? -4.631 5.209 -1.673 1.00 94.88 165 ILE A CA 1
ATOM 1254 C C . ILE A 1 165 ? -5.113 4.710 -0.315 1.00 94.88 165 ILE A C 1
ATOM 1256 O O . ILE A 1 165 ? -6.138 5.176 0.174 1.00 94.88 165 ILE A O 1
ATOM 1260 N N . TYR A 1 166 ? -4.400 3.751 0.281 1.00 94.50 166 TYR A N 1
ATOM 1261 C CA . TYR A 1 166 ? -4.821 3.134 1.533 1.00 94.50 166 TYR A CA 1
ATOM 1262 C C . TYR A 1 166 ? -4.800 4.121 2.703 1.00 94.50 166 TYR A C 1
ATOM 1264 O O . TYR A 1 166 ? -5.729 4.135 3.509 1.00 94.50 166 TYR A O 1
ATOM 1272 N N . LEU A 1 167 ? -3.753 4.944 2.798 1.00 94.69 167 LEU A N 1
ATOM 1273 C CA . LEU A 1 167 ? -3.603 5.926 3.871 1.00 94.69 167 LEU A CA 1
ATOM 1274 C C . LEU A 1 167 ? -4.583 7.093 3.705 1.00 94.69 167 LEU A C 1
ATOM 1276 O O . LEU A 1 167 ? -5.281 7.427 4.658 1.00 94.69 167 LEU A O 1
ATOM 1280 N N . GLU A 1 168 ? -4.734 7.623 2.494 1.00 94.19 168 GLU A N 1
ATOM 1281 C CA . GLU A 1 168 ? -5.666 8.715 2.183 1.00 94.19 168 GLU A CA 1
ATOM 1282 C C . GLU A 1 168 ? -7.126 8.289 2.371 1.00 94.19 168 GLU A C 1
ATOM 1284 O O . GLU A 1 168 ? -7.910 9.006 2.989 1.00 94.19 168 GLU A O 1
ATOM 1289 N N . ALA A 1 169 ? -7.489 7.075 1.942 1.00 89.69 169 ALA A N 1
ATOM 1290 C CA . ALA A 1 169 ? -8.811 6.514 2.227 1.00 89.69 169 ALA A CA 1
ATOM 1291 C C . ALA A 1 169 ? -9.028 6.243 3.730 1.00 89.69 169 ALA A C 1
ATOM 1293 O O . ALA A 1 169 ? -10.165 6.133 4.183 1.00 89.69 169 ALA A O 1
ATOM 1294 N N . GLY A 1 170 ? -7.945 6.132 4.501 1.00 89.38 170 GLY A N 1
ATOM 1295 C CA . GLY A 1 170 ? -7.945 6.080 5.960 1.00 89.38 170 GLY A CA 1
ATOM 1296 C C . GLY A 1 170 ? -7.870 7.454 6.637 1.00 89.38 170 GLY A C 1
ATOM 1297 O O . GLY A 1 170 ? -7.617 7.501 7.840 1.00 89.38 170 GLY A O 1
ATOM 1298 N N . ASN A 1 171 ? -8.070 8.553 5.898 1.00 89.69 171 ASN A N 1
ATOM 1299 C CA . ASN A 1 171 ? -7.950 9.941 6.366 1.00 89.69 171 ASN A CA 1
ATOM 1300 C C . ASN A 1 171 ? -6.555 10.313 6.905 1.00 89.69 171 ASN A C 1
ATOM 1302 O O . ASN A 1 171 ? -6.423 11.182 7.769 1.00 89.69 171 ASN A O 1
ATOM 1306 N N . ILE A 1 172 ? -5.506 9.668 6.395 1.00 92.75 172 ILE A N 1
ATOM 1307 C CA . ILE A 1 172 ? -4.108 10.016 6.655 1.00 92.75 172 ILE A CA 1
ATOM 1308 C C . ILE A 1 172 ? -3.532 10.619 5.367 1.00 92.75 172 ILE A C 1
ATOM 1310 O O . ILE A 1 172 ? -3.128 9.861 4.482 1.00 92.75 172 ILE A O 1
ATOM 1314 N N . PRO A 1 173 ? -3.490 11.959 5.244 1.00 92.75 173 PRO A N 1
ATOM 1315 C CA . PRO A 1 173 ? -2.931 12.602 4.066 1.00 92.75 173 PRO A CA 1
ATOM 1316 C C . PRO A 1 173 ? -1.422 12.367 3.981 1.00 92.75 173 PRO A C 1
ATOM 1318 O O . PRO A 1 173 ? -0.714 12.507 4.984 1.00 92.75 173 PRO A O 1
ATOM 1321 N N . VAL A 1 174 ? -0.934 12.015 2.791 1.00 95.44 174 VAL A N 1
ATOM 1322 C CA . VAL A 1 174 ? 0.483 11.699 2.559 1.00 95.44 174 VAL A CA 1
ATOM 1323 C C . VAL A 1 174 ? 0.976 12.239 1.219 1.00 95.44 174 VAL A C 1
ATOM 1325 O O . VAL A 1 174 ? 0.329 12.075 0.188 1.00 95.44 174 VAL A O 1
ATOM 1328 N N . SER A 1 175 ? 2.172 12.829 1.224 1.00 95.19 175 SER A N 1
ATOM 1329 C CA . SER A 1 175 ? 2.855 13.327 0.029 1.00 95.19 175 SER A CA 1
ATOM 1330 C C . SER A 1 175 ? 4.330 12.897 0.066 1.00 95.19 175 SER A C 1
ATOM 1332 O O . SER A 1 175 ? 5.185 13.603 0.606 1.00 95.19 175 SER A O 1
ATOM 1334 N N . PRO A 1 176 ? 4.657 11.674 -0.394 1.00 96.75 176 PRO A N 1
ATOM 1335 C CA . PRO A 1 176 ? 6.019 11.163 -0.298 1.00 96.75 176 PRO A CA 1
ATOM 1336 C C . PRO A 1 176 ? 6.983 11.917 -1.213 1.00 96.75 176 PRO A C 1
ATOM 1338 O O . PRO A 1 176 ? 6.724 12.069 -2.403 1.00 96.75 176 PRO A O 1
ATOM 1341 N N . THR A 1 177 ? 8.150 12.297 -0.692 1.00 97.00 177 THR A N 1
ATOM 1342 C CA . THR A 1 177 ? 9.209 12.902 -1.515 1.00 97.00 177 THR A CA 1
ATOM 1343 C C . THR A 1 177 ? 9.946 11.855 -2.356 1.00 97.00 177 THR A C 1
ATOM 1345 O O . THR A 1 177 ? 9.900 10.653 -2.078 1.00 97.00 177 THR A O 1
ATOM 1348 N N . ARG A 1 178 ? 10.716 12.288 -3.364 1.00 97.12 178 ARG A N 1
ATOM 1349 C CA . ARG A 1 178 ? 11.552 11.375 -4.170 1.00 97.12 178 ARG A CA 1
ATOM 1350 C C . ARG A 1 178 ? 12.566 10.611 -3.327 1.00 97.12 178 ARG A C 1
ATOM 1352 O O . ARG A 1 178 ? 12.810 9.437 -3.592 1.00 97.12 178 ARG A O 1
ATOM 1359 N N . GLU A 1 179 ? 13.137 11.240 -2.308 1.00 97.06 179 GLU A N 1
ATOM 1360 C CA . GLU A 1 179 ? 14.073 10.607 -1.376 1.00 97.06 179 GLU A CA 1
ATOM 1361 C C . GLU A 1 179 ? 13.376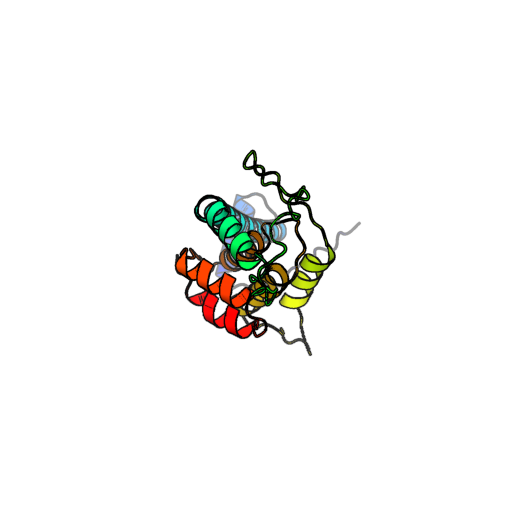 9.490 -0.598 1.00 97.06 179 GLU A C 1
ATOM 1363 O O . GLU A 1 179 ? 13.915 8.393 -0.460 1.00 97.06 179 GLU A O 1
ATOM 1368 N N . GLN A 1 180 ? 12.144 9.737 -0.151 1.00 97.62 180 GLN A N 1
ATOM 1369 C CA . GLN A 1 180 ? 11.339 8.741 0.545 1.00 97.62 180 GLN A CA 1
ATOM 1370 C C . GLN A 1 180 ? 10.941 7.584 -0.380 1.00 97.62 180 GLN A C 1
ATOM 1372 O O . GLN A 1 180 ? 11.071 6.415 -0.018 1.00 97.62 180 GLN A O 1
ATOM 1377 N N . LEU A 1 181 ? 10.520 7.885 -1.604 1.00 97.81 181 LEU A N 1
ATOM 1378 C CA . LEU A 1 181 ? 10.223 6.870 -2.614 1.00 97.81 181 LEU A CA 1
ATOM 1379 C C . LEU A 1 181 ? 11.456 6.023 -2.958 1.00 97.81 181 LEU A C 1
ATOM 1381 O O . LEU A 1 181 ? 11.354 4.804 -3.079 1.00 97.81 181 LEU A O 1
ATOM 1385 N N . THR A 1 182 ? 12.628 6.653 -3.039 1.00 97.56 182 THR A N 1
ATOM 1386 C CA . THR A 1 182 ? 13.909 5.968 -3.256 1.00 97.56 182 THR A CA 1
ATOM 1387 C C . THR A 1 182 ? 14.241 5.036 -2.098 1.00 97.56 182 THR A C 1
ATOM 1389 O O . THR A 1 182 ? 14.584 3.874 -2.312 1.00 97.56 182 THR A O 1
ATOM 1392 N N . ALA A 1 183 ? 14.093 5.517 -0.861 1.00 96.94 183 ALA A N 1
ATOM 1393 C CA . ALA A 1 183 ? 14.324 4.717 0.334 1.00 96.94 183 ALA A CA 1
ATOM 1394 C C . ALA A 1 183 ? 13.389 3.499 0.393 1.00 96.94 183 ALA A C 1
ATOM 1396 O O . ALA A 1 183 ? 13.853 2.390 0.660 1.00 96.94 183 ALA A O 1
ATOM 1397 N N . LEU A 1 184 ? 12.101 3.675 0.073 1.00 97.62 184 LEU A N 1
ATOM 1398 C CA . LEU A 1 184 ? 11.152 2.565 0.005 1.00 97.62 184 LEU A CA 1
ATOM 1399 C C . LEU A 1 184 ? 11.525 1.561 -1.090 1.00 97.62 184 LEU A C 1
ATOM 1401 O O . LEU A 1 184 ? 11.456 0.359 -0.851 1.00 97.62 184 LEU A O 1
ATOM 1405 N N . ALA A 1 185 ? 11.939 2.026 -2.268 1.00 97.00 185 ALA A N 1
ATOM 1406 C CA . ALA A 1 185 ? 12.341 1.149 -3.364 1.00 97.00 185 ALA A CA 1
ATOM 1407 C C . ALA A 1 185 ? 13.558 0.286 -2.993 1.00 97.00 185 ALA A C 1
ATOM 1409 O O . ALA A 1 185 ? 13.564 -0.922 -3.230 1.00 97.00 185 ALA A O 1
ATOM 1410 N N . HIS A 1 186 ? 14.567 0.881 -2.350 1.00 96.50 186 HIS A N 1
ATOM 1411 C CA . HIS A 1 186 ? 15.719 0.135 -1.843 1.00 96.50 186 HIS A CA 1
ATOM 1412 C C . HIS A 1 186 ? 15.337 -0.845 -0.733 1.00 96.50 186 HIS A C 1
ATOM 1414 O O . HIS A 1 186 ? 15.807 -1.981 -0.747 1.00 96.50 186 HIS A O 1
ATOM 1420 N N . GLU A 1 187 ? 14.466 -0.440 0.194 1.00 97.00 187 GLU A N 1
ATOM 1421 C CA . GLU A 1 187 ? 13.944 -1.329 1.232 1.00 97.00 187 GLU A CA 1
ATOM 1422 C C . GLU A 1 187 ? 13.191 -2.511 0.608 1.00 97.00 187 GLU A C 1
ATOM 1424 O O . GLU A 1 187 ? 13.436 -3.648 0.988 1.00 97.00 187 GLU A O 1
ATOM 1429 N N . LEU A 1 188 ? 12.342 -2.284 -0.399 1.00 96.12 188 LEU A N 1
ATOM 1430 C CA . LEU A 1 188 ? 11.621 -3.343 -1.111 1.00 96.12 188 LEU A CA 1
ATOM 1431 C C . LEU A 1 188 ? 12.545 -4.278 -1.895 1.00 96.12 188 LEU A C 1
ATOM 1433 O O . LEU A 1 188 ? 12.208 -5.453 -2.032 1.00 96.12 188 LEU A O 1
ATOM 1437 N N . ASN A 1 189 ? 13.700 -3.800 -2.359 1.00 94.56 189 ASN A N 1
ATOM 1438 C CA . ASN A 1 189 ? 14.690 -4.626 -3.047 1.00 94.56 189 ASN A CA 1
ATOM 1439 C C . ASN A 1 189 ? 15.612 -5.402 -2.080 1.00 94.56 189 ASN A C 1
ATOM 1441 O O . ASN A 1 189 ? 16.196 -6.417 -2.459 1.00 94.56 189 ASN A O 1
ATOM 1445 N N . ASP A 1 190 ? 15.737 -4.980 -0.816 1.00 94.75 190 ASP A N 1
ATOM 1446 C CA . ASP A 1 190 ? 16.542 -5.684 0.193 1.00 94.75 190 ASP A CA 1
ATOM 1447 C C . ASP A 1 190 ? 15.926 -7.068 0.489 1.00 94.75 190 ASP A C 1
ATOM 1449 O O . ASP A 1 190 ? 14.771 -7.145 0.912 1.00 94.75 190 ASP A O 1
ATOM 1453 N N . PRO A 1 191 ? 16.640 -8.201 0.332 1.00 93.19 191 PRO A N 1
ATOM 1454 C CA . PRO A 1 191 ? 16.116 -9.527 0.679 1.00 93.19 191 PRO A CA 1
ATOM 1455 C C . PRO A 1 191 ? 15.653 -9.659 2.142 1.00 93.19 191 PRO A C 1
ATOM 1457 O O . PRO A 1 191 ? 14.882 -10.564 2.453 1.00 93.19 191 PRO A O 1
ATOM 1460 N N . ARG A 1 192 ? 16.092 -8.766 3.035 1.00 95.12 192 ARG A N 1
ATOM 1461 C CA . ARG A 1 192 ? 15.719 -8.721 4.458 1.00 95.12 192 ARG A CA 1
ATOM 1462 C C . ARG A 1 192 ? 14.532 -7.801 4.755 1.00 95.12 192 ARG A C 1
ATOM 1464 O O . ARG A 1 192 ? 14.220 -7.586 5.927 1.00 95.12 192 ARG A O 1
ATOM 1471 N N . CYS A 1 193 ? 13.884 -7.253 3.729 1.00 96.38 193 CYS A N 1
ATOM 1472 C CA . CYS A 1 193 ? 12.724 -6.386 3.885 1.00 96.38 193 CYS A CA 1
ATOM 1473 C C . CYS A 1 193 ? 11.606 -7.061 4.679 1.00 96.38 193 CYS A C 1
ATOM 1475 O O . CYS A 1 193 ? 11.192 -8.188 4.381 1.00 96.38 193 CYS A O 1
ATOM 1477 N N . THR A 1 194 ? 11.041 -6.329 5.635 1.00 96.31 194 THR A N 1
ATOM 1478 C CA . THR A 1 194 ? 9.886 -6.782 6.415 1.00 96.31 194 THR A CA 1
ATOM 1479 C C . THR A 1 194 ? 8.777 -5.742 6.404 1.00 96.31 194 THR A C 1
ATOM 1481 O O . THR A 1 194 ? 9.017 -4.545 6.243 1.00 96.31 194 THR A O 1
ATOM 1484 N N . THR A 1 195 ? 7.547 -6.191 6.658 1.00 96.94 195 THR A N 1
ATOM 1485 C CA . THR A 1 195 ? 6.394 -5.297 6.830 1.00 96.94 195 THR A CA 1
ATOM 1486 C C . THR A 1 195 ? 6.602 -4.307 7.976 1.00 96.94 195 THR A C 1
ATOM 1488 O O . THR A 1 195 ? 6.183 -3.164 7.864 1.00 96.94 195 THR A O 1
ATOM 1491 N N . ALA A 1 196 ? 7.284 -4.705 9.055 1.00 96.19 196 ALA A N 1
ATOM 1492 C CA . ALA A 1 196 ? 7.564 -3.829 10.194 1.00 96.19 196 ALA A CA 1
ATOM 1493 C C . ALA A 1 196 ? 8.486 -2.655 9.820 1.00 96.19 196 ALA A C 1
ATOM 1495 O O . ALA A 1 196 ? 8.232 -1.521 10.224 1.00 96.19 196 ALA A O 1
ATOM 1496 N N . ARG A 1 197 ? 9.519 -2.901 9.000 1.00 96.88 197 ARG A N 1
ATOM 1497 C CA . ARG A 1 197 ? 10.423 -1.844 8.514 1.00 96.88 197 ARG A CA 1
ATOM 1498 C C . ARG A 1 197 ? 9.670 -0.829 7.660 1.00 96.88 197 ARG A C 1
ATOM 1500 O O . ARG A 1 197 ? 9.741 0.365 7.940 1.00 96.88 197 ARG A O 1
ATOM 1507 N N . ILE A 1 198 ? 8.854 -1.299 6.716 1.00 97.62 198 ILE A N 1
ATOM 1508 C CA . ILE A 1 198 ? 7.995 -0.421 5.907 1.00 97.62 198 ILE A CA 1
ATOM 1509 C C . ILE A 1 198 ? 7.005 0.348 6.801 1.00 97.62 198 ILE A C 1
ATOM 1511 O O . ILE A 1 198 ? 6.857 1.556 6.648 1.00 97.62 198 ILE A O 1
ATOM 1515 N N . ALA A 1 199 ? 6.376 -0.305 7.784 1.00 97.25 199 ALA A N 1
ATOM 1516 C CA . ALA A 1 199 ? 5.422 0.341 8.691 1.00 97.25 199 ALA A CA 1
ATOM 1517 C C . ALA A 1 199 ? 6.057 1.451 9.545 1.00 97.25 199 ALA A C 1
ATOM 1519 O O . ALA A 1 199 ? 5.394 2.442 9.834 1.00 97.25 199 ALA A O 1
ATOM 1520 N N . SER A 1 200 ? 7.334 1.315 9.918 1.00 95.06 200 SER A N 1
ATOM 1521 C CA . SER A 1 200 ? 8.079 2.375 10.616 1.00 95.06 200 SER A CA 1
ATOM 1522 C C . SER A 1 200 ? 8.443 3.556 9.710 1.00 95.06 200 SER A C 1
ATOM 1524 O O . SER A 1 200 ? 8.649 4.670 10.185 1.00 95.06 200 SER A O 1
ATOM 1526 N N . PHE A 1 201 ? 8.494 3.315 8.401 1.00 94.06 201 PHE A N 1
ATOM 1527 C CA . PHE A 1 201 ? 8.907 4.281 7.397 1.00 94.06 201 PHE A CA 1
ATOM 1528 C C . PHE A 1 201 ? 7.745 5.141 6.875 1.00 94.06 201 PHE A C 1
ATOM 1530 O O . PHE A 1 201 ? 7.892 6.358 6.760 1.00 94.06 201 PHE A O 1
ATOM 1537 N N . LEU A 1 202 ? 6.575 4.548 6.607 1.00 95.88 202 LEU A N 1
ATOM 1538 C CA . LEU A 1 202 ? 5.408 5.261 6.056 1.00 95.88 202 LEU A CA 1
ATOM 1539 C C . LEU A 1 202 ? 4.965 6.515 6.851 1.00 95.88 202 LEU A C 1
ATOM 1541 O O . LEU A 1 202 ? 4.590 7.495 6.213 1.00 95.88 202 LEU A O 1
ATOM 1545 N N . PRO A 1 203 ? 5.048 6.577 8.198 1.00 95.69 203 PRO A N 1
ATOM 1546 C CA . PRO A 1 203 ? 4.691 7.780 8.963 1.00 95.69 203 PRO A CA 1
ATOM 1547 C C . PRO A 1 203 ? 5.543 9.025 8.662 1.00 95.69 203 PRO A C 1
ATOM 1549 O O . PRO A 1 203 ? 5.193 10.134 9.090 1.00 95.69 203 PRO A O 1
ATOM 1552 N N . THR A 1 204 ? 6.676 8.848 7.972 1.00 95.75 204 THR A N 1
ATOM 1553 C CA . THR A 1 204 ? 7.540 9.948 7.522 1.00 95.75 204 THR A CA 1
ATOM 1554 C C . THR A 1 204 ? 6.959 10.696 6.324 1.00 95.75 204 THR A C 1
ATOM 1556 O O . THR A 1 204 ? 7.363 11.831 6.082 1.00 95.75 204 THR A O 1
ATOM 1559 N N . TRP A 1 205 ? 6.000 10.108 5.603 1.00 95.25 205 TRP A N 1
ATOM 1560 C CA . TRP A 1 205 ? 5.322 10.743 4.475 1.00 95.25 205 TRP A CA 1
ATOM 1561 C C . TRP A 1 205 ? 4.345 11.777 5.028 1.00 95.25 205 TRP A C 1
ATOM 1563 O O . TRP A 1 205 ? 3.250 11.441 5.475 1.00 95.25 205 TRP A O 1
ATOM 1573 N N . LYS A 1 206 ? 4.786 13.032 5.101 1.00 89.81 206 LYS A N 1
ATOM 1574 C CA . LYS A 1 206 ? 3.946 14.156 5.524 1.00 89.81 206 LYS A CA 1
ATOM 1575 C C . LYS A 1 206 ? 3.213 14.739 4.305 1.00 89.81 206 LYS A C 1
ATOM 1577 O O . LYS A 1 206 ? 3.641 14.460 3.189 1.00 89.81 206 LYS A O 1
ATOM 1582 N N . PRO A 1 207 ? 2.092 15.452 4.501 1.00 82.69 207 PRO A N 1
ATOM 1583 C CA . PRO A 1 207 ? 1.406 16.164 3.422 1.00 82.69 207 PRO A CA 1
ATOM 1584 C C . PRO A 1 207 ? 2.294 17.211 2.749 1.00 82.69 207 PRO A C 1
ATOM 1586 O O . PRO A 1 207 ? 3.154 17.786 3.458 1.00 82.69 207 PRO A O 1
#